Protein AF-A0A7J7G7R5-F1 (afdb_monomer_lite)

Organism: Camellia sinensis (NCBI:txid4442)

Structure (mmCIF, N/CA/C/O backbone):
data_AF-A0A7J7G7R5-F1
#
_entry.id   AF-A0A7J7G7R5-F1
#
loop_
_atom_site.group_PDB
_atom_site.id
_atom_site.type_symbol
_atom_site.label_atom_id
_atom_site.label_alt_id
_atom_site.label_comp_id
_atom_site.label_asym_id
_atom_site.label_entity_id
_atom_site.label_seq_id
_atom_site.pdbx_PDB_ins_code
_atom_site.Cartn_x
_atom_site.Cartn_y
_atom_site.Cartn_z
_atom_site.occupancy
_atom_site.B_iso_or_equiv
_atom_site.auth_seq_id
_atom_site.auth_comp_id
_atom_site.auth_asym_id
_atom_site.auth_atom_id
_atom_site.pdbx_PDB_model_num
ATOM 1 N N . MET A 1 1 ? 13.317 8.076 -13.447 1.00 48.44 1 MET A N 1
ATOM 2 C CA . MET A 1 1 ? 13.799 9.200 -12.596 1.00 48.44 1 MET A CA 1
ATOM 3 C C . MET A 1 1 ? 12.752 9.744 -11.620 1.00 48.44 1 MET A C 1
ATOM 5 O O . MET A 1 1 ? 13.151 10.207 -10.563 1.00 48.44 1 MET A O 1
ATOM 9 N N . GLN A 1 2 ? 11.445 9.703 -11.912 1.00 76.69 2 GLN A N 1
ATOM 10 C CA . GLN A 1 2 ? 10.438 10.311 -11.025 1.00 76.69 2 GLN A CA 1
ATOM 11 C C . GLN A 1 2 ? 10.187 9.527 -9.728 1.00 76.69 2 GLN A C 1
ATOM 13 O O . GLN A 1 2 ? 10.220 10.132 -8.668 1.00 76.69 2 GLN A O 1
ATOM 18 N N . VAL A 1 3 ? 10.031 8.197 -9.779 1.00 87.62 3 VAL A N 1
ATOM 19 C CA . VAL A 1 3 ? 9.765 7.398 -8.562 1.00 87.62 3 VAL A CA 1
ATOM 20 C C . VAL A 1 3 ? 10.887 7.508 -7.528 1.00 87.62 3 VAL A C 1
ATOM 22 O O . VAL A 1 3 ? 10.598 7.607 -6.344 1.00 87.62 3 VAL A O 1
ATOM 25 N N . LYS A 1 4 ? 12.157 7.577 -7.956 1.00 89.25 4 LYS A N 1
ATOM 26 C CA . LYS A 1 4 ? 13.287 7.811 -7.038 1.00 89.25 4 LYS A CA 1
ATOM 27 C C . LYS A 1 4 ? 13.131 9.132 -6.276 1.00 89.25 4 LYS A C 1
ATOM 29 O O . LYS A 1 4 ? 13.185 9.117 -5.056 1.00 89.25 4 LYS A O 1
ATOM 34 N N . ARG A 1 5 ? 12.812 10.225 -6.983 1.00 90.94 5 ARG A N 1
ATOM 35 C CA . ARG A 1 5 ? 12.534 11.532 -6.363 1.00 90.94 5 ARG A CA 1
ATOM 36 C C . ARG A 1 5 ? 11.336 11.486 -5.417 1.00 90.94 5 ARG A C 1
ATOM 38 O O . ARG A 1 5 ? 11.431 11.989 -4.312 1.00 90.94 5 ARG A O 1
ATOM 45 N N . MET A 1 6 ? 10.244 10.822 -5.808 1.00 92.31 6 MET A N 1
ATOM 46 C CA . MET A 1 6 ? 9.081 10.658 -4.925 1.00 92.31 6 MET A CA 1
ATOM 47 C C . MET A 1 6 ? 9.458 9.918 -3.636 1.00 92.31 6 MET A C 1
ATOM 49 O O . MET A 1 6 ? 9.127 10.379 -2.551 1.00 92.31 6 MET A O 1
ATOM 53 N N . ARG A 1 7 ? 10.218 8.819 -3.728 1.00 92.56 7 ARG A N 1
ATOM 54 C CA . ARG A 1 7 ? 10.714 8.095 -2.546 1.00 92.56 7 ARG A CA 1
ATOM 55 C C . ARG A 1 7 ? 11.628 8.956 -1.678 1.00 92.56 7 ARG A C 1
ATOM 57 O O . ARG A 1 7 ? 11.510 8.898 -0.463 1.00 92.56 7 ARG A O 1
ATOM 64 N N . GLU A 1 8 ? 12.519 9.735 -2.284 1.00 93.00 8 GLU A N 1
ATOM 65 C CA . GLU A 1 8 ? 13.423 10.647 -1.569 1.00 93.00 8 GLU A CA 1
ATOM 66 C C . GLU A 1 8 ? 12.660 11.772 -0.857 1.00 93.00 8 GLU A C 1
ATOM 68 O O . GLU A 1 8 ? 12.966 12.100 0.286 1.00 93.00 8 GLU A O 1
ATOM 73 N N . ASP A 1 9 ? 11.657 12.362 -1.507 1.00 92.62 9 ASP A N 1
ATOM 74 C CA . ASP A 1 9 ? 10.913 13.497 -0.963 1.00 92.62 9 ASP A CA 1
ATOM 75 C C . ASP A 1 9 ? 9.893 13.091 0.094 1.00 92.62 9 ASP A C 1
ATOM 77 O O . ASP A 1 9 ? 9.774 13.762 1.117 1.00 92.62 9 ASP A O 1
ATOM 81 N N . TYR A 1 10 ? 9.172 11.996 -0.132 1.00 93.62 10 TYR A N 1
ATOM 82 C CA . TYR A 1 10 ? 8.172 11.502 0.810 1.00 93.62 10 TYR A CA 1
ATOM 83 C C . TYR A 1 10 ? 8.770 10.601 1.886 1.00 93.62 10 TYR A C 1
ATOM 85 O O . TYR A 1 10 ? 8.193 10.498 2.959 1.00 93.62 10 TYR A O 1
ATOM 93 N N . GLY A 1 11 ? 9.953 10.023 1.664 1.00 92.31 11 GLY A N 1
ATOM 94 C CA . GLY A 1 11 ? 10.694 9.287 2.691 1.00 92.31 11 GLY A CA 1
ATOM 95 C C . GLY A 1 11 ? 11.190 10.163 3.847 1.00 92.31 11 GLY A C 1
ATOM 96 O O . GLY A 1 11 ? 11.566 9.633 4.882 1.00 92.31 11 GLY A O 1
ATOM 97 N N . LYS A 1 12 ? 11.159 11.497 3.703 1.00 92.69 12 LYS A N 1
ATOM 98 C CA . LYS A 1 12 ? 11.461 12.450 4.788 1.00 92.69 12 LYS A CA 1
ATOM 99 C C . LYS A 1 12 ? 10.373 12.493 5.865 1.00 92.69 12 LYS A C 1
ATOM 101 O O . LYS A 1 12 ? 10.660 12.934 6.971 1.00 92.69 12 LYS A O 1
ATOM 106 N N . LEU A 1 13 ? 9.146 12.078 5.526 1.00 92.25 13 LEU A N 1
ATOM 107 C CA . LEU A 1 13 ? 7.978 12.062 6.418 1.00 92.25 13 LEU A CA 1
ATOM 108 C C . LEU A 1 13 ? 7.741 13.391 7.160 1.00 92.25 13 LEU A C 1
ATOM 110 O O . LEU A 1 13 ? 7.380 13.421 8.331 1.00 92.25 13 LEU A O 1
ATOM 114 N N . ASP A 1 14 ? 7.929 14.507 6.455 1.00 91.94 14 ASP A N 1
ATOM 115 C CA . ASP A 1 14 ? 7.929 15.868 7.006 1.00 91.94 14 ASP A CA 1
ATOM 116 C C . ASP A 1 14 ? 6.679 16.687 6.629 1.00 91.94 14 ASP A C 1
ATOM 118 O O . ASP A 1 14 ? 6.699 17.917 6.686 1.00 91.94 14 ASP A O 1
ATOM 122 N N . LYS A 1 15 ? 5.596 16.022 6.201 1.00 90.88 15 LYS A N 1
ATOM 123 C CA . LYS A 1 15 ? 4.387 16.690 5.685 1.00 90.88 15 LYS A CA 1
ATOM 124 C C . LYS A 1 15 ? 3.427 17.121 6.788 1.00 90.88 15 LYS A C 1
ATOM 126 O O . LYS A 1 15 ? 3.106 18.301 6.893 1.00 90.88 15 LYS A O 1
ATOM 131 N N . VAL A 1 16 ? 2.959 16.172 7.593 1.00 90.12 16 VAL A N 1
ATOM 132 C CA . VAL A 1 16 ? 1.966 16.395 8.653 1.00 90.12 16 VAL A CA 1
ATOM 133 C C . VAL A 1 16 ? 2.234 15.415 9.787 1.00 90.12 16 VAL A C 1
ATOM 135 O O . VAL A 1 16 ? 2.670 14.308 9.497 1.00 90.12 16 VAL A O 1
ATOM 138 N N . GLU A 1 17 ? 1.951 15.809 11.034 1.00 87.56 17 GLU A N 1
ATOM 139 C CA . GLU A 1 17 ? 1.933 14.936 12.216 1.00 87.56 17 GLU A CA 1
ATOM 140 C C . GLU A 1 17 ? 0.498 14.600 12.630 1.00 87.56 17 GLU A C 1
ATOM 142 O O . GLU A 1 17 ? -0.293 15.511 12.859 1.00 87.56 17 GLU A O 1
ATOM 147 N N . MET A 1 18 ? 0.156 13.305 12.674 1.00 89.31 18 MET A N 1
ATOM 148 C CA . MET A 1 18 ? -1.164 12.811 13.091 1.00 89.31 18 MET A CA 1
ATOM 149 C C . MET A 1 18 ? -1.123 11.343 13.541 1.00 89.31 18 MET A C 1
ATOM 151 O O . MET A 1 18 ? -0.204 10.588 13.211 1.00 89.31 18 MET A O 1
ATOM 155 N N . SER A 1 19 ? -2.136 10.932 14.296 1.00 90.88 19 SER A N 1
ATOM 156 C CA . SER A 1 19 ? -2.396 9.542 14.666 1.00 90.88 19 SER A CA 1
ATOM 157 C C . SER A 1 19 ? -2.995 8.734 13.508 1.00 90.88 19 SER A C 1
ATOM 159 O O . SER A 1 19 ? -3.492 9.279 12.523 1.00 90.88 19 SER A O 1
ATOM 161 N N . ILE A 1 20 ? -2.986 7.403 13.650 1.00 92.56 20 ILE A N 1
ATOM 162 C CA . ILE A 1 20 ? -3.608 6.486 12.680 1.00 92.56 20 ILE A CA 1
ATOM 163 C C . ILE A 1 20 ? -5.093 6.811 12.509 1.00 92.56 20 ILE A C 1
ATOM 165 O O . ILE A 1 20 ? -5.593 6.862 11.392 1.00 92.56 20 ILE A O 1
ATOM 169 N N . TRP A 1 21 ? -5.790 7.065 13.617 1.00 94.38 21 TRP A N 1
ATOM 170 C CA . TRP A 1 21 ? -7.226 7.301 13.578 1.00 94.38 21 TRP A CA 1
ATOM 171 C C . TRP A 1 21 ? -7.583 8.664 12.972 1.00 94.38 21 TRP A C 1
ATOM 173 O O . TRP A 1 21 ? -8.512 8.748 12.176 1.00 94.38 21 TRP A O 1
ATOM 183 N N . GLU A 1 22 ? -6.810 9.714 13.269 1.00 92.56 22 GLU A N 1
ATOM 184 C CA . GLU A 1 22 ? -6.964 11.015 12.598 1.00 92.56 22 GLU A CA 1
ATOM 185 C C . GLU A 1 22 ? -6.721 10.899 11.085 1.00 92.56 22 GLU A C 1
ATOM 187 O O . GLU A 1 22 ? -7.403 11.549 10.299 1.00 92.56 22 GLU A O 1
ATOM 192 N N . CYS A 1 23 ? -5.793 10.033 10.663 1.00 92.94 23 CYS A N 1
ATOM 193 C CA . CYS A 1 23 ? -5.562 9.728 9.251 1.00 92.94 23 CYS A CA 1
ATOM 194 C C . CYS A 1 23 ? -6.778 9.038 8.608 1.00 92.94 23 CYS A C 1
ATOM 196 O O . CYS A 1 23 ? -7.204 9.435 7.523 1.00 92.94 23 CYS A O 1
ATOM 198 N N . CYS A 1 24 ? -7.390 8.065 9.296 1.00 92.81 24 CYS A N 1
ATOM 199 C CA . CYS A 1 24 ? -8.649 7.453 8.860 1.00 92.81 24 CYS A CA 1
ATOM 200 C C . CYS A 1 24 ? -9.758 8.505 8.686 1.00 92.81 24 CYS A C 1
ATOM 202 O O . CYS A 1 24 ? -10.465 8.497 7.682 1.00 92.81 24 CYS A O 1
ATOM 204 N N . GLU A 1 25 ? -9.897 9.424 9.647 1.00 91.75 25 GLU A N 1
ATOM 205 C CA . GLU A 1 25 ? -10.906 10.489 9.611 1.00 91.75 25 GLU A CA 1
ATOM 206 C C . GLU A 1 25 ? -10.632 11.513 8.495 1.00 91.75 25 GLU A C 1
ATOM 208 O O . GLU A 1 25 ? -11.578 11.975 7.857 1.00 91.75 25 GLU A O 1
ATOM 213 N N . LEU A 1 26 ? -9.362 11.819 8.205 1.00 90.12 26 LEU A N 1
ATOM 214 C CA . LEU A 1 26 ? -8.959 12.724 7.122 1.00 90.12 26 LEU A CA 1
ATOM 215 C C . LEU A 1 26 ? -9.346 12.194 5.735 1.00 90.12 26 LEU A C 1
ATOM 217 O O . LEU A 1 26 ? -9.661 12.971 4.836 1.00 90.12 26 LEU A O 1
ATOM 221 N N . LEU A 1 27 ? -9.323 10.874 5.546 1.00 86.81 27 LEU A N 1
ATOM 222 C CA . LEU A 1 27 ? -9.650 10.252 4.264 1.00 86.81 27 LEU A CA 1
ATOM 223 C C . LEU A 1 27 ? -11.153 10.202 3.963 1.00 86.81 27 LEU A C 1
ATOM 225 O O . LEU A 1 27 ? -11.528 9.802 2.865 1.00 86.81 27 LEU A O 1
ATOM 229 N N . ASN A 1 28 ? -12.018 10.663 4.871 1.00 83.06 28 ASN A N 1
ATOM 230 C CA . ASN A 1 28 ? -13.455 10.784 4.599 1.00 83.06 28 ASN A CA 1
ATOM 231 C C . ASN A 1 28 ? -13.777 11.670 3.389 1.00 83.06 28 ASN A C 1
ATOM 233 O O . ASN A 1 28 ? -14.775 11.432 2.712 1.00 83.06 28 ASN A O 1
ATOM 237 N N . ASP A 1 29 ? -12.924 12.656 3.109 1.00 73.44 29 ASP A N 1
ATOM 238 C CA . ASP A 1 29 ? -13.107 13.609 2.011 1.00 73.44 29 ASP A CA 1
ATOM 239 C C . ASP A 1 29 ? -12.425 13.161 0.702 1.00 73.44 29 ASP A C 1
ATOM 241 O O . ASP A 1 29 ? -12.381 13.914 -0.275 1.00 73.44 29 ASP A O 1
ATOM 245 N N . VAL A 1 30 ? -11.865 11.947 0.669 1.00 74.44 30 VAL A N 1
ATOM 246 C CA . VAL A 1 30 ? -11.134 11.399 -0.477 1.00 74.44 30 VAL A CA 1
ATOM 247 C C . VAL A 1 30 ? -11.971 10.325 -1.170 1.00 74.44 30 VAL A C 1
ATOM 249 O O . VAL A 1 30 ? -12.396 9.358 -0.545 1.00 74.44 30 VAL A O 1
ATOM 252 N N . VAL A 1 31 ? -12.164 10.487 -2.482 1.00 72.00 31 VAL A N 1
ATOM 253 C CA . VAL A 1 31 ? -12.785 9.493 -3.372 1.00 72.00 31 VAL A CA 1
ATOM 254 C C . VAL A 1 31 ? -11.699 8.895 -4.264 1.00 72.00 31 VAL A C 1
ATOM 256 O O . VAL A 1 31 ? -10.926 9.641 -4.867 1.00 72.00 31 VAL A O 1
ATOM 259 N N . ASP A 1 32 ? -11.620 7.568 -4.344 1.00 73.38 32 ASP A N 1
ATOM 260 C CA . ASP A 1 32 ? -10.683 6.856 -5.219 1.00 73.38 32 ASP A CA 1
ATOM 261 C C . ASP A 1 32 ? -11.290 6.677 -6.620 1.00 73.38 32 ASP A C 1
ATOM 263 O O . ASP A 1 32 ? -12.190 5.867 -6.817 1.00 73.38 32 ASP A O 1
ATOM 267 N N . ASP A 1 33 ? -10.784 7.418 -7.611 1.00 72.75 33 ASP A N 1
ATOM 268 C CA . ASP A 1 33 ? -11.314 7.371 -8.986 1.00 72.75 33 ASP A CA 1
ATOM 269 C C . ASP A 1 33 ? -10.877 6.106 -9.754 1.00 72.75 33 ASP A C 1
ATOM 271 O O . ASP A 1 33 ? -11.332 5.864 -10.877 1.00 72.75 33 ASP A O 1
ATOM 275 N N . SER A 1 34 ? -9.945 5.325 -9.201 1.00 68.50 34 SER A N 1
ATOM 276 C CA . SER A 1 34 ? -9.453 4.092 -9.821 1.00 68.50 34 SER A CA 1
ATOM 277 C C . SER A 1 34 ? -10.284 2.867 -9.459 1.00 68.50 34 SER A C 1
ATOM 279 O O . SER A 1 34 ? -10.255 1.881 -10.197 1.00 68.50 34 SER A O 1
ATOM 281 N N . ASP A 1 35 ? -11.039 2.943 -8.364 1.00 71.69 35 ASP A N 1
ATOM 282 C CA . ASP A 1 35 ? -11.846 1.850 -7.851 1.00 71.69 35 ASP A CA 1
ATOM 283 C C . ASP A 1 35 ? -13.269 1.903 -8.437 1.00 71.69 35 ASP A C 1
ATOM 285 O O . ASP A 1 35 ? -14.059 2.785 -8.094 1.00 71.69 35 ASP A O 1
ATOM 289 N N . PRO A 1 36 ? -13.646 0.975 -9.336 1.00 67.94 36 PRO A N 1
ATOM 290 C CA . PRO A 1 36 ? -14.982 0.973 -9.924 1.00 67.94 36 PRO A CA 1
ATOM 291 C C . PRO A 1 36 ? -16.078 0.576 -8.923 1.00 67.94 36 PRO A C 1
ATOM 293 O O . PRO A 1 36 ? -17.256 0.772 -9.231 1.00 67.94 36 PRO A O 1
ATOM 296 N N . ASP A 1 37 ? -15.704 0.028 -7.761 1.00 70.25 37 ASP A N 1
ATOM 297 C CA . ASP A 1 37 ? -16.616 -0.564 -6.782 1.00 70.25 37 ASP A CA 1
ATOM 298 C C . ASP A 1 37 ? -16.815 0.311 -5.529 1.00 70.25 37 ASP A C 1
ATOM 300 O O . ASP A 1 37 ? -17.666 -0.012 -4.694 1.00 70.25 37 ASP A O 1
ATOM 304 N N . LEU A 1 38 ? -16.066 1.413 -5.384 1.00 64.25 38 LEU A N 1
ATOM 305 C CA . LEU A 1 38 ? -16.115 2.284 -4.207 1.00 64.25 38 LEU A CA 1
ATOM 306 C C . LEU A 1 38 ? -16.848 3.604 -4.499 1.00 64.25 38 LEU A C 1
ATOM 308 O O . LEU A 1 38 ? -16.314 4.501 -5.143 1.00 64.25 38 LEU A O 1
ATOM 312 N N . ASP A 1 39 ? -18.066 3.734 -3.964 1.00 68.31 39 ASP A N 1
ATOM 313 C CA . ASP A 1 39 ? -18.846 4.986 -3.972 1.00 68.31 39 ASP A CA 1
ATOM 314 C C . ASP A 1 39 ? -18.930 5.635 -2.558 1.00 68.31 39 ASP A C 1
ATOM 316 O O . ASP A 1 39 ? -19.533 6.697 -2.393 1.00 68.31 39 ASP A O 1
ATOM 320 N N . GLU A 1 40 ? -18.365 4.995 -1.523 1.00 73.19 40 GLU A N 1
ATOM 321 C CA . GLU A 1 40 ? -18.461 5.391 -0.103 1.00 73.19 40 GLU A CA 1
ATOM 322 C C . GLU A 1 40 ? -17.173 6.079 0.404 1.00 73.19 40 GLU A C 1
ATOM 324 O O . GLU A 1 40 ? -16.117 5.932 -0.216 1.00 73.19 40 GLU A O 1
ATOM 329 N N . PRO A 1 41 ? -17.215 6.807 1.543 1.00 81.62 41 PRO A N 1
ATOM 330 C CA . PRO A 1 41 ? -16.019 7.396 2.146 1.00 81.62 41 PRO A CA 1
ATOM 331 C C . PRO A 1 41 ? -14.943 6.347 2.428 1.00 81.62 41 PRO A C 1
ATOM 333 O O . PRO A 1 41 ? -15.242 5.249 2.900 1.00 81.62 41 PRO A O 1
ATOM 336 N N . GLN A 1 42 ? -13.677 6.709 2.227 1.00 87.00 42 GLN A N 1
ATOM 337 C CA . GLN A 1 42 ? -12.554 5.782 2.360 1.00 87.00 42 GLN A CA 1
ATOM 338 C C . GLN A 1 42 ? -12.491 5.097 3.741 1.00 87.00 42 GLN A C 1
ATOM 340 O O . GLN A 1 42 ? -12.100 3.936 3.808 1.00 87.00 42 GLN A O 1
ATOM 345 N N . ILE A 1 43 ? -12.917 5.745 4.838 1.00 90.12 43 ILE A N 1
ATOM 346 C CA . ILE A 1 43 ? -12.931 5.108 6.170 1.00 90.12 43 ILE A CA 1
ATOM 347 C C . ILE A 1 43 ? -13.840 3.874 6.235 1.00 90.12 43 ILE A C 1
ATOM 349 O O . ILE A 1 43 ? -13.524 2.919 6.944 1.00 90.12 43 ILE A O 1
ATOM 353 N N . GLU A 1 44 ? -14.956 3.876 5.498 1.00 91.06 44 GLU A N 1
ATOM 354 C CA . GLU A 1 44 ? -15.879 2.742 5.463 1.00 91.06 44 GLU A CA 1
ATOM 355 C C . GLU A 1 44 ? -15.190 1.547 4.814 1.00 91.06 44 GLU A C 1
ATOM 357 O O . GLU A 1 44 ? -15.253 0.453 5.361 1.00 91.06 44 GLU A O 1
ATOM 362 N N . HIS A 1 45 ? -14.444 1.759 3.724 1.00 92.56 45 HIS A N 1
ATOM 363 C CA . HIS A 1 45 ? -13.639 0.709 3.090 1.00 92.56 45 HIS A CA 1
ATOM 364 C C . HIS A 1 45 ? -12.604 0.106 4.050 1.00 92.56 45 HIS A C 1
ATOM 366 O O . HIS A 1 45 ? -12.503 -1.117 4.181 1.00 92.56 45 HIS A O 1
ATOM 372 N N . LEU A 1 46 ? -11.878 0.958 4.783 1.00 95.12 46 LEU A N 1
ATOM 373 C CA . LEU A 1 46 ? -10.889 0.512 5.772 1.00 95.12 46 LEU A CA 1
ATOM 374 C C . LEU A 1 46 ? -11.537 -0.366 6.853 1.00 95.12 46 LEU A C 1
ATOM 376 O O . LEU A 1 46 ? -11.030 -1.441 7.180 1.00 95.12 46 LEU A O 1
ATOM 380 N N . LEU A 1 47 ? -12.676 0.076 7.395 1.00 96.44 47 LEU A N 1
ATOM 381 C CA . LEU A 1 47 ? -13.394 -0.640 8.449 1.00 96.44 47 LEU A CA 1
ATOM 382 C C . LEU A 1 47 ? -14.096 -1.899 7.938 1.00 96.44 47 LEU A C 1
ATOM 384 O O . LEU A 1 47 ? -14.109 -2.900 8.648 1.00 96.44 47 LEU A O 1
ATOM 388 N N . GLN A 1 48 ? -14.649 -1.887 6.725 1.00 95.69 48 GLN A N 1
ATOM 389 C CA . GLN A 1 48 ? -15.248 -3.064 6.091 1.00 95.69 48 GLN A CA 1
ATOM 390 C C . GLN A 1 48 ? -14.203 -4.156 5.883 1.00 95.69 48 GLN A C 1
ATOM 392 O O . GLN A 1 48 ? -14.433 -5.305 6.268 1.00 95.69 48 GLN A O 1
ATOM 397 N N . THR A 1 49 ? -13.029 -3.780 5.372 1.00 97.25 49 THR A N 1
ATOM 398 C CA . THR A 1 49 ? -11.899 -4.695 5.203 1.00 97.25 49 THR A CA 1
ATOM 399 C C . THR A 1 49 ? -11.468 -5.263 6.552 1.00 97.25 49 THR A C 1
ATOM 401 O O . THR A 1 49 ? -11.405 -6.482 6.724 1.00 97.25 49 THR A O 1
ATOM 404 N N . ALA A 1 50 ? -11.233 -4.398 7.540 1.00 98.06 50 ALA A N 1
ATOM 405 C CA . ALA A 1 50 ? -10.766 -4.806 8.858 1.00 98.06 50 ALA A CA 1
ATOM 406 C C . ALA A 1 50 ? -11.781 -5.685 9.618 1.00 98.06 50 ALA A C 1
ATOM 408 O O . ALA A 1 50 ? -11.401 -6.726 10.159 1.00 98.06 50 ALA A O 1
ATOM 409 N N . GLU A 1 51 ? -13.073 -5.335 9.617 1.00 98.12 51 GLU A N 1
ATOM 410 C CA . GLU A 1 51 ? -14.117 -6.110 10.301 1.00 98.12 51 GLU A CA 1
ATOM 411 C C . GLU A 1 51 ? -14.399 -7.447 9.605 1.00 98.12 51 GLU A C 1
ATOM 413 O O . GLU A 1 51 ? -14.670 -8.444 10.280 1.00 98.12 51 GLU A O 1
ATOM 418 N N . ALA A 1 52 ? -14.314 -7.504 8.273 1.00 97.81 52 ALA A N 1
ATOM 419 C CA . ALA A 1 52 ? -14.470 -8.756 7.541 1.00 97.81 52 ALA A CA 1
ATOM 420 C C . ALA A 1 52 ? -13.321 -9.729 7.843 1.00 97.81 52 ALA A C 1
ATOM 422 O O . ALA A 1 52 ? -13.576 -10.904 8.108 1.00 97.81 52 ALA A O 1
ATOM 423 N N . ILE A 1 53 ? -12.078 -9.234 7.901 1.00 98.38 53 ILE A N 1
ATOM 424 C CA . ILE A 1 53 ? -10.931 -10.027 8.364 1.00 98.38 53 ILE A CA 1
ATOM 425 C C . ILE A 1 53 ? -11.166 -10.475 9.810 1.00 98.38 53 ILE A C 1
ATOM 427 O O . ILE A 1 53 ? -11.052 -11.662 10.102 1.00 98.38 53 ILE A O 1
ATOM 431 N N . ARG A 1 54 ? -11.541 -9.553 10.704 1.00 98.19 54 ARG A N 1
ATOM 432 C CA . ARG A 1 54 ? -11.749 -9.829 12.134 1.00 98.19 54 ARG A CA 1
ATOM 433 C C . ARG A 1 54 ? -12.782 -10.909 12.407 1.00 98.19 54 ARG A C 1
ATOM 435 O O . ARG A 1 54 ? -12.669 -11.648 13.382 1.00 98.19 54 ARG A O 1
ATOM 442 N N . LYS A 1 55 ? -13.799 -11.002 11.556 1.00 97.56 55 LYS A N 1
ATOM 443 C CA . LYS A 1 55 ? -14.821 -12.041 11.640 1.00 97.56 55 LYS A CA 1
ATOM 444 C C . LYS A 1 55 ? -14.263 -13.435 11.334 1.00 97.56 55 LYS A C 1
ATOM 446 O O . LYS A 1 55 ? -14.642 -14.386 12.015 1.00 97.56 55 LYS A O 1
ATOM 451 N N . ASP A 1 56 ? -13.404 -13.550 10.326 1.00 98.00 56 ASP A N 1
ATOM 452 C CA . ASP A 1 56 ? -12.914 -14.839 9.826 1.00 98.00 56 ASP A CA 1
ATOM 453 C C . ASP A 1 56 ? -11.588 -15.273 10.480 1.00 98.00 56 ASP A C 1
ATOM 455 O O . ASP A 1 56 ? -11.311 -16.469 10.572 1.00 98.00 56 ASP A O 1
ATOM 459 N N . TYR A 1 57 ? -10.793 -14.317 10.969 1.00 97.56 57 TYR A N 1
ATOM 460 C CA . TYR A 1 57 ? -9.478 -14.518 11.585 1.00 97.56 57 TYR A CA 1
ATOM 461 C C . TYR A 1 57 ? -9.384 -13.875 12.981 1.00 97.56 57 TYR A C 1
ATOM 463 O O . TYR A 1 57 ? -8.480 -13.085 13.220 1.00 97.56 57 TYR A O 1
ATOM 471 N N . PRO A 1 58 ? -10.271 -14.205 13.936 1.00 97.44 58 PRO A N 1
ATOM 472 C CA . PRO A 1 58 ? -10.434 -13.454 15.189 1.00 97.44 58 PRO A CA 1
ATOM 473 C C . PRO A 1 58 ? -9.175 -13.340 16.066 1.00 97.44 58 PRO A C 1
ATOM 475 O O . PRO A 1 58 ? -9.086 -12.410 16.871 1.00 97.44 58 PRO A O 1
ATOM 478 N N . ASP A 1 59 ? -8.217 -14.256 15.908 1.00 97.19 59 ASP A N 1
ATOM 479 C CA . ASP A 1 59 ? -6.971 -14.307 16.678 1.00 97.19 59 ASP A CA 1
ATOM 480 C C . ASP A 1 59 ? -5.792 -13.578 15.993 1.00 97.19 59 ASP A C 1
ATOM 482 O O . ASP A 1 59 ? -4.723 -13.455 16.586 1.00 97.19 59 ASP A O 1
ATOM 486 N N . GLU A 1 60 ? -5.973 -13.054 14.773 1.00 97.44 60 GLU A N 1
ATOM 487 C CA . GLU 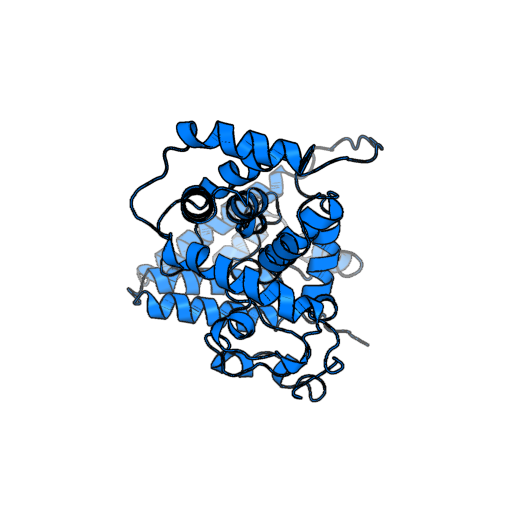A 1 60 ? -4.925 -12.393 13.977 1.00 97.44 60 GLU A CA 1
ATOM 488 C C . GLU A 1 60 ? -5.047 -10.862 14.049 1.00 97.44 60 GLU A C 1
ATOM 490 O O . GLU A 1 60 ? -5.284 -10.169 13.055 1.00 97.44 60 GLU A O 1
ATOM 495 N N . ASP A 1 61 ? -4.880 -10.303 15.249 1.00 96.94 61 ASP A N 1
ATOM 496 C CA . ASP A 1 61 ? -5.106 -8.875 15.506 1.00 96.94 61 ASP A CA 1
ATOM 497 C C . ASP A 1 61 ? -4.249 -7.929 14.638 1.00 96.94 61 ASP A C 1
ATOM 499 O O . ASP A 1 61 ? -4.728 -6.883 14.187 1.00 96.94 61 ASP A O 1
ATOM 503 N N . TRP A 1 62 ? -3.017 -8.326 14.315 1.00 97.25 62 TRP A N 1
ATOM 504 C CA . TRP A 1 62 ? -2.145 -7.620 13.375 1.00 97.25 62 TRP A CA 1
ATOM 505 C C . TRP A 1 62 ? -2.747 -7.526 11.965 1.00 97.25 62 TRP A C 1
ATOM 507 O O . TRP A 1 62 ? -2.534 -6.526 11.275 1.00 97.25 62 TRP A O 1
ATOM 517 N N . LEU A 1 63 ? -3.511 -8.532 11.527 1.00 98.19 63 LEU A N 1
ATOM 518 C CA . LEU A 1 63 ? -4.135 -8.562 10.205 1.00 98.19 63 LEU A CA 1
ATOM 519 C C . LEU A 1 63 ? -5.374 -7.663 10.172 1.00 98.19 63 LEU A C 1
ATOM 521 O O . LEU A 1 63 ? -5.612 -6.998 9.166 1.00 98.19 63 LEU A O 1
ATOM 525 N N . HIS A 1 64 ? -6.108 -7.554 11.285 1.00 98.31 64 HIS A N 1
ATOM 526 C CA . HIS A 1 64 ? -7.213 -6.593 11.410 1.00 98.31 64 HIS A CA 1
ATOM 527 C C . HIS A 1 64 ? -6.687 -5.168 11.272 1.00 98.31 64 HIS A C 1
ATOM 529 O O . HIS A 1 64 ? -7.230 -4.361 10.520 1.00 98.31 64 HIS A O 1
ATOM 535 N N . LEU A 1 65 ? -5.588 -4.871 11.973 1.00 97.69 65 LEU A N 1
ATOM 536 C CA . LEU A 1 65 ? -4.958 -3.563 11.887 1.00 97.69 65 LEU A CA 1
ATOM 537 C C . LEU A 1 65 ? -4.376 -3.303 10.498 1.00 97.69 65 LEU A C 1
ATOM 539 O O . LEU A 1 65 ? -4.498 -2.193 9.994 1.00 97.69 65 LEU A O 1
ATOM 543 N N . THR A 1 66 ? -3.805 -4.322 9.853 1.00 98.25 66 THR A N 1
ATOM 544 C CA . THR A 1 66 ? -3.363 -4.231 8.453 1.00 98.25 66 THR A CA 1
ATOM 545 C C . THR A 1 66 ? -4.534 -3.857 7.536 1.00 98.25 66 THR A C 1
ATOM 547 O O . THR A 1 66 ? -4.394 -2.949 6.722 1.00 98.25 66 THR A O 1
ATOM 550 N N . GLY A 1 67 ? -5.708 -4.469 7.737 1.00 98.06 67 GLY A N 1
ATOM 551 C CA . GLY A 1 67 ? -6.977 -4.081 7.107 1.00 98.06 67 GLY A CA 1
ATOM 552 C C . GLY A 1 67 ? -7.333 -2.615 7.306 1.00 98.06 67 GLY A C 1
ATOM 553 O O . GLY A 1 67 ? -7.658 -1.934 6.342 1.00 98.06 67 GLY A O 1
ATOM 554 N N . LEU A 1 68 ? -7.197 -2.099 8.525 1.00 97.56 68 LEU A N 1
ATOM 555 C CA . LEU A 1 68 ? -7.507 -0.700 8.808 1.00 97.56 68 LEU A CA 1
ATOM 556 C C . LEU A 1 68 ? -6.536 0.273 8.123 1.00 97.56 68 LEU A C 1
ATOM 558 O O . LEU A 1 68 ? -6.944 1.369 7.757 1.00 97.56 68 LEU A O 1
ATOM 562 N N . ILE A 1 69 ? -5.254 -0.086 7.986 1.00 96.75 69 ILE A N 1
ATOM 563 C CA . ILE A 1 69 ? -4.216 0.884 7.602 1.00 96.75 69 ILE A CA 1
ATOM 564 C C . ILE A 1 69 ? -3.720 0.786 6.157 1.00 96.75 69 ILE A C 1
ATOM 566 O O . ILE A 1 69 ? -3.004 1.691 5.729 1.00 96.75 69 ILE A O 1
ATOM 570 N N . HIS A 1 70 ? -4.044 -0.286 5.423 1.00 97.56 70 HIS A N 1
ATOM 571 C CA . HIS A 1 70 ? -3.457 -0.574 4.102 1.00 97.56 70 HIS A CA 1
ATOM 572 C C . HIS A 1 70 ? -3.527 0.615 3.132 1.00 97.56 70 HIS A C 1
ATOM 574 O O . HIS A 1 70 ? -2.538 0.952 2.482 1.00 97.56 70 HIS A O 1
ATOM 580 N N . ASP A 1 71 ? -4.667 1.300 3.133 1.00 96.69 71 ASP A N 1
ATOM 581 C CA . ASP A 1 71 ? -5.004 2.364 2.195 1.00 96.69 71 ASP A CA 1
ATOM 582 C C . ASP A 1 71 ? -4.708 3.775 2.727 1.00 96.69 71 ASP A C 1
ATOM 584 O O . ASP A 1 71 ? -4.925 4.773 2.036 1.00 96.69 71 ASP A O 1
ATOM 588 N N . LEU A 1 72 ? -4.162 3.902 3.944 1.00 96.00 72 LEU A N 1
ATOM 589 C CA . LEU A 1 72 ? -3.883 5.214 4.540 1.00 96.00 72 LEU A CA 1
ATOM 590 C C . LEU A 1 72 ? -2.853 6.025 3.750 1.00 96.00 72 LEU A C 1
ATOM 592 O O . LEU A 1 72 ? -2.796 7.248 3.866 1.00 96.00 72 LEU A O 1
ATOM 596 N N . GLY A 1 73 ? -2.081 5.382 2.872 1.00 96.00 73 GLY A N 1
ATOM 597 C CA . GLY A 1 73 ? -1.193 6.086 1.956 1.00 96.00 73 GLY A CA 1
ATOM 598 C C . GLY A 1 73 ? -1.917 6.992 0.948 1.00 96.00 73 GLY A C 1
ATOM 599 O O . GLY A 1 73 ? -1.279 7.856 0.342 1.00 96.00 73 GLY A O 1
ATOM 600 N N . LYS A 1 74 ? -3.243 6.861 0.801 1.00 95.69 74 LYS A N 1
ATOM 601 C CA . LYS A 1 74 ? -4.078 7.742 -0.028 1.00 95.69 74 LYS A CA 1
ATOM 602 C C . LYS A 1 74 ? -4.105 9.192 0.458 1.00 95.69 74 LYS A C 1
ATOM 604 O O . LYS A 1 74 ? -4.478 10.074 -0.314 1.00 95.69 74 LYS A O 1
ATOM 609 N N . VAL A 1 75 ? -3.599 9.485 1.665 1.00 94.12 75 VAL A N 1
ATOM 610 C CA . VAL A 1 75 ? -3.456 10.871 2.152 1.00 94.12 75 VAL A CA 1
ATOM 611 C C . VAL A 1 75 ? -2.619 11.745 1.232 1.00 94.12 75 VAL A C 1
ATOM 613 O O . VAL A 1 75 ? -2.780 12.957 1.259 1.00 94.12 75 VAL A O 1
ATOM 616 N N . LEU A 1 76 ? -1.784 11.161 0.368 1.00 94.31 76 LEU A N 1
ATOM 617 C CA . LEU A 1 76 ? -1.056 11.874 -0.682 1.00 94.31 76 LEU A CA 1
ATOM 618 C C . LEU A 1 76 ? -1.955 12.714 -1.613 1.00 94.31 76 LEU A C 1
ATOM 620 O O . LEU A 1 76 ? -1.467 13.668 -2.220 1.00 94.31 76 LEU A O 1
ATOM 624 N N . LEU A 1 77 ? -3.249 12.388 -1.719 1.00 92.56 77 LEU A N 1
ATOM 625 C CA . LEU A 1 77 ? -4.252 13.174 -2.451 1.00 92.56 77 LEU A CA 1
ATOM 626 C C . LEU A 1 77 ? -4.637 14.466 -1.730 1.00 92.56 77 LEU A C 1
ATOM 628 O O . LEU A 1 77 ? -5.073 15.432 -2.357 1.00 92.56 77 LEU A O 1
ATOM 632 N N . HIS A 1 78 ? -4.466 14.506 -0.412 1.00 91.44 78 HIS A N 1
ATOM 633 C CA . HIS A 1 78 ? -4.812 15.661 0.391 1.00 91.44 78 HIS A CA 1
ATOM 634 C C . HIS A 1 78 ? -3.775 16.788 0.193 1.00 91.44 78 HIS A C 1
ATOM 636 O O . HIS A 1 78 ? -2.566 16.525 0.192 1.00 91.44 78 HIS A O 1
ATOM 642 N N . PRO A 1 79 ? -4.194 18.066 0.074 1.00 90.94 79 PRO A N 1
ATOM 643 C CA . PRO A 1 79 ? -3.281 19.192 -0.151 1.00 90.94 79 PRO A CA 1
ATOM 644 C C . PRO A 1 79 ? -2.142 19.300 0.870 1.00 90.94 79 PRO A C 1
ATOM 646 O O . PRO A 1 79 ? -1.012 19.606 0.494 1.00 90.94 79 PRO A O 1
ATOM 649 N N . SER A 1 80 ? -2.400 18.984 2.145 1.00 90.44 80 SER A N 1
ATOM 650 C CA . SER A 1 80 ? -1.368 19.004 3.198 1.00 90.44 80 SER A CA 1
ATOM 651 C C . SER A 1 80 ? -0.248 17.979 2.988 1.00 90.44 80 SER A C 1
ATOM 653 O O . SER A 1 80 ? 0.841 18.147 3.526 1.00 90.44 80 SER A O 1
ATOM 655 N N . PHE A 1 81 ? -0.488 16.940 2.186 1.00 91.62 81 PHE A N 1
ATOM 656 C CA . PHE A 1 81 ? 0.509 15.940 1.801 1.00 91.62 81 PHE A CA 1
ATOM 657 C C . PHE A 1 81 ? 1.022 16.149 0.373 1.00 91.62 81 PHE A C 1
ATOM 659 O O . PHE A 1 81 ? 1.748 15.310 -0.139 1.00 91.62 81 PHE A O 1
ATOM 666 N N . GLY A 1 82 ? 0.689 17.269 -0.271 1.00 91.00 82 GLY A N 1
ATOM 667 C CA . GLY A 1 82 ? 1.172 17.624 -1.604 1.00 91.00 82 GLY A CA 1
ATOM 668 C C . GLY A 1 82 ? 0.107 17.600 -2.696 1.00 91.00 82 GLY A C 1
ATOM 669 O O . GLY A 1 82 ? 0.390 18.091 -3.787 1.00 91.00 82 GLY A O 1
ATOM 670 N N . GLY A 1 83 ? -1.100 17.088 -2.421 1.00 92.06 83 GLY A N 1
ATOM 671 C CA . GLY A 1 83 ? -2.206 17.102 -3.383 1.00 92.06 83 GLY A CA 1
ATOM 672 C C . GLY A 1 83 ? -1.841 16.418 -4.698 1.00 92.06 83 GLY A C 1
ATOM 673 O O . GLY A 1 83 ? -2.052 16.980 -5.777 1.00 92.06 83 GLY A O 1
ATOM 674 N N . LEU A 1 84 ? -1.196 15.253 -4.607 1.00 93.50 84 LEU A N 1
ATOM 675 C CA . LEU A 1 84 ? -0.742 14.524 -5.780 1.00 93.50 84 LEU A CA 1
ATOM 676 C C . LEU A 1 84 ? -1.933 14.142 -6.659 1.00 93.50 84 LEU A C 1
ATOM 678 O O . LEU A 1 84 ? -3.025 13.880 -6.158 1.00 93.50 84 LEU A O 1
ATOM 682 N N . PRO A 1 85 ? -1.743 14.072 -7.984 1.00 90.75 85 PRO A N 1
ATOM 683 C CA . PRO A 1 85 ? -2.794 13.563 -8.839 1.00 90.75 85 PRO A CA 1
ATOM 684 C C . PRO A 1 85 ? -3.059 12.089 -8.506 1.00 90.75 85 PRO A C 1
ATOM 686 O O . PRO A 1 85 ? -2.115 11.331 -8.286 1.00 90.75 85 PRO A O 1
ATOM 689 N N . GLN A 1 86 ? -4.328 11.680 -8.557 1.00 89.00 86 GLN A N 1
ATOM 690 C CA . GLN A 1 86 ? -4.812 10.305 -8.353 1.00 89.00 86 GLN A CA 1
ATOM 691 C C . GLN A 1 86 ? -3.893 9.242 -8.986 1.00 89.00 86 GLN A C 1
ATOM 693 O O . GLN A 1 86 ? -3.506 8.280 -8.333 1.00 89.00 86 GLN A O 1
ATOM 698 N N . TRP A 1 87 ? -3.407 9.455 -10.213 1.00 86.19 87 TRP A N 1
ATOM 699 C CA . TRP A 1 87 ? -2.529 8.491 -10.885 1.00 86.19 87 TRP A CA 1
ATOM 700 C C . TRP A 1 87 ? -1.162 8.230 -10.231 1.00 86.19 87 TRP A C 1
ATOM 702 O O . TRP A 1 87 ? -0.493 7.236 -10.529 1.00 86.19 87 TRP A O 1
ATOM 712 N N . ALA A 1 88 ? -0.703 9.146 -9.387 1.00 90.44 88 ALA A N 1
ATOM 713 C CA . ALA A 1 88 ? 0.528 9.023 -8.619 1.00 90.44 88 ALA A CA 1
ATOM 714 C C . ALA A 1 88 ? 0.274 8.476 -7.203 1.00 90.44 88 ALA A C 1
ATOM 716 O O . ALA A 1 88 ? 1.209 8.432 -6.406 1.00 90.44 88 ALA A O 1
ATOM 717 N N . VAL A 1 89 ? -0.967 8.098 -6.884 1.00 93.56 89 VAL A N 1
ATOM 718 C CA . VAL A 1 89 ? -1.369 7.628 -5.555 1.00 93.56 89 VAL A CA 1
ATOM 719 C C . VAL A 1 89 ? -2.098 6.290 -5.633 1.00 93.56 89 VAL A C 1
ATOM 721 O O . VAL A 1 89 ? -1.656 5.351 -4.982 1.00 93.56 89 VAL A O 1
ATOM 724 N N . VAL A 1 90 ? -3.161 6.181 -6.427 1.00 92.06 90 VAL A N 1
ATOM 725 C CA . VAL A 1 90 ? -4.070 5.021 -6.456 1.00 92.06 90 VAL A CA 1
ATOM 726 C C . VAL A 1 90 ? -3.861 4.124 -7.682 1.00 92.06 90 VAL A C 1
ATOM 728 O O . VAL A 1 90 ? -3.166 4.499 -8.636 1.00 92.06 90 VAL A O 1
ATOM 731 N N . GLY A 1 91 ? -4.505 2.957 -7.662 1.00 90.12 91 GLY A N 1
ATOM 732 C CA . GLY A 1 91 ? -4.529 1.975 -8.745 1.00 90.12 91 GLY A CA 1
ATOM 733 C C . GLY A 1 91 ? -3.395 0.949 -8.712 1.00 90.12 91 GLY A C 1
ATOM 734 O O . GLY A 1 91 ? -2.419 1.086 -7.970 1.00 90.12 91 GLY A O 1
ATOM 735 N N . ASP A 1 92 ? -3.532 -0.067 -9.568 1.00 94.00 92 ASP A N 1
ATOM 736 C CA . ASP A 1 92 ? -2.609 -1.198 -9.658 1.00 94.00 92 ASP A CA 1
ATOM 737 C C . ASP A 1 92 ? -1.144 -0.763 -9.828 1.00 94.00 92 ASP A C 1
ATOM 739 O O . ASP A 1 92 ? -0.786 0.104 -10.638 1.00 94.00 92 ASP A O 1
ATOM 743 N N . THR A 1 93 ? -0.261 -1.425 -9.086 1.00 97.00 93 THR A N 1
ATOM 744 C CA . THR A 1 93 ? 1.178 -1.190 -9.129 1.00 97.00 93 THR A CA 1
ATOM 745 C C . THR A 1 93 ? 1.896 -2.204 -10.014 1.00 97.00 93 THR A C 1
ATOM 747 O O . THR A 1 93 ? 1.427 -3.313 -10.276 1.00 97.00 93 THR A O 1
ATOM 750 N N . PHE A 1 94 ? 3.063 -1.806 -10.520 1.00 97.00 94 PHE A N 1
ATOM 751 C CA . PHE A 1 94 ? 3.879 -2.637 -11.403 1.00 97.00 94 PHE A CA 1
ATOM 752 C C . PHE A 1 94 ? 5.379 -2.331 -11.251 1.00 97.00 94 PHE A C 1
ATOM 754 O O . PHE A 1 94 ? 5.744 -1.210 -10.872 1.00 97.00 94 PHE A O 1
ATOM 761 N N . PRO A 1 95 ? 6.276 -3.287 -11.560 1.00 97.00 95 PRO A N 1
ATOM 762 C CA . PRO A 1 95 ? 7.715 -3.064 -11.559 1.00 97.00 95 PRO A CA 1
ATOM 763 C C . PRO A 1 95 ? 8.144 -2.086 -12.649 1.00 97.00 95 PRO A C 1
ATOM 765 O O . PRO A 1 95 ? 7.675 -2.128 -13.783 1.00 97.00 95 PRO A O 1
ATOM 768 N N . LEU A 1 96 ? 9.085 -1.217 -12.305 1.00 95.62 96 LEU A N 1
ATOM 769 C CA . LEU A 1 96 ? 9.782 -0.330 -13.228 1.00 95.62 96 LEU A CA 1
ATOM 770 C C . LEU A 1 96 ? 11.160 -0.895 -13.546 1.00 95.62 96 LEU A C 1
ATOM 772 O O . LEU A 1 96 ? 11.743 -1.587 -12.723 1.00 95.62 96 LEU A O 1
ATOM 776 N N . GLY A 1 97 ? 11.739 -0.544 -14.692 1.00 95.50 97 GLY A N 1
ATOM 777 C CA . GLY A 1 97 ? 13.104 -0.959 -15.039 1.00 95.50 97 GLY A CA 1
ATOM 778 C C . GLY A 1 97 ? 13.238 -2.400 -15.542 1.00 95.50 97 GLY A C 1
ATOM 779 O O . GLY A 1 97 ? 14.363 -2.849 -15.746 1.00 95.50 97 GLY A O 1
ATOM 780 N N . CYS A 1 98 ? 12.125 -3.096 -15.775 1.00 96.94 98 CYS A N 1
ATOM 781 C CA . CYS A 1 98 ? 12.021 -4.345 -16.533 1.00 96.94 98 CYS A CA 1
ATOM 782 C C . CYS A 1 98 ? 10.761 -4.321 -17.413 1.00 96.94 98 CYS A C 1
ATOM 784 O O . CYS A 1 98 ? 10.004 -3.347 -17.380 1.00 96.94 98 CYS A O 1
ATOM 786 N N . ALA A 1 99 ? 10.565 -5.354 -18.236 1.00 96.31 99 ALA A N 1
ATOM 787 C CA . ALA A 1 99 ? 9.479 -5.377 -19.206 1.00 96.31 99 ALA A CA 1
ATOM 788 C C . ALA A 1 99 ? 8.102 -5.306 -18.521 1.00 96.31 99 ALA A C 1
ATOM 790 O O . ALA A 1 99 ? 7.849 -5.972 -17.512 1.00 96.31 99 ALA A O 1
ATOM 791 N N . PHE A 1 100 ? 7.199 -4.513 -19.100 1.00 96.50 100 PHE A N 1
ATOM 792 C CA . PHE A 1 100 ? 5.804 -4.442 -18.671 1.00 96.50 100 PHE A CA 1
ATOM 793 C C . PHE A 1 100 ? 5.050 -5.679 -19.167 1.00 96.50 100 PHE A C 1
ATOM 795 O O . PHE A 1 100 ? 4.946 -5.903 -20.374 1.00 96.50 100 PHE A O 1
ATOM 802 N N . ASP A 1 101 ? 4.549 -6.480 -18.233 1.00 96.94 101 ASP A N 1
ATOM 803 C CA . ASP A 1 101 ? 3.810 -7.710 -18.494 1.00 96.94 101 ASP A CA 1
ATOM 804 C C . ASP A 1 101 ? 2.383 -7.398 -18.968 1.00 96.94 101 ASP A C 1
ATOM 806 O O . ASP A 1 101 ? 1.743 -6.474 -18.464 1.00 96.94 101 ASP A O 1
ATOM 810 N N . GLU A 1 102 ? 1.871 -8.175 -19.924 1.00 96.44 102 GLU A N 1
ATOM 811 C CA . GLU A 1 102 ? 0.546 -7.967 -20.531 1.00 96.44 102 GLU A CA 1
ATOM 812 C C . GLU A 1 102 ? -0.613 -8.074 -19.529 1.00 96.44 102 GLU A C 1
ATOM 814 O O . GLU A 1 102 ? -1.709 -7.583 -19.796 1.00 96.44 102 GLU A O 1
ATOM 819 N N . SER A 1 103 ? -0.376 -8.671 -18.357 1.00 96.62 103 SER A N 1
ATOM 820 C CA . SER A 1 103 ? -1.352 -8.733 -17.269 1.00 96.62 103 SER A CA 1
ATOM 821 C C . SER A 1 103 ? -1.593 -7.404 -16.547 1.00 96.62 103 SER A C 1
ATOM 823 O O . SER A 1 103 ? -2.545 -7.315 -15.769 1.00 96.62 103 SER A O 1
ATOM 825 N N . ILE A 1 104 ? -0.770 -6.375 -16.782 1.00 95.62 104 ILE A N 1
ATOM 826 C CA . ILE A 1 104 ? -1.008 -5.038 -16.231 1.00 95.62 104 ILE A CA 1
ATOM 827 C C . ILE A 1 104 ? -2.261 -4.442 -16.879 1.00 95.62 104 ILE A C 1
ATOM 829 O O . ILE A 1 104 ? -2.399 -4.397 -18.105 1.00 95.62 104 ILE A O 1
ATOM 833 N N . VAL A 1 105 ? -3.174 -3.941 -16.047 1.00 90.38 105 VAL A N 1
ATOM 834 C CA . VAL A 1 105 ? -4.421 -3.325 -16.503 1.00 90.38 105 VAL A CA 1
ATOM 835 C C . VAL A 1 105 ? -4.119 -2.181 -17.482 1.00 90.38 105 VAL A C 1
ATOM 837 O O . VAL A 1 105 ? -3.269 -1.324 -17.249 1.00 90.38 105 VAL A O 1
ATOM 840 N N . HIS A 1 106 ? -4.801 -2.206 -18.630 1.00 88.88 106 HIS A N 1
ATOM 841 C CA . HIS A 1 106 ? -4.574 -1.302 -19.762 1.00 88.88 106 HIS A CA 1
ATOM 842 C C . HIS A 1 106 ? -3.144 -1.304 -20.347 1.00 88.88 106 HIS A C 1
ATOM 844 O O . HIS A 1 106 ? -2.681 -0.278 -20.856 1.00 88.88 106 HIS A O 1
ATOM 850 N N . HIS A 1 107 ? -2.488 -2.473 -20.372 1.00 92.81 107 HIS A N 1
ATOM 851 C CA . HIS A 1 107 ? -1.137 -2.688 -20.916 1.00 92.81 107 HIS A CA 1
ATOM 852 C C . HIS A 1 107 ? -0.832 -1.951 -22.234 1.00 92.81 107 HIS A C 1
ATOM 854 O O . HIS A 1 107 ? 0.239 -1.367 -22.384 1.00 92.81 107 HIS A O 1
ATOM 860 N N . LYS A 1 108 ? -1.798 -1.886 -23.160 1.00 90.06 108 LYS A N 1
ATOM 861 C CA . LYS A 1 108 ? -1.665 -1.202 -24.461 1.00 90.06 108 LYS A CA 1
ATOM 862 C C . LYS A 1 108 ? -1.081 0.215 -24.378 1.00 90.06 108 LYS A C 1
ATOM 864 O O . LYS A 1 108 ? -0.374 0.630 -25.285 1.00 90.06 108 LYS A O 1
ATOM 869 N N . TYR A 1 109 ? -1.336 0.963 -23.302 1.00 88.56 109 TYR A N 1
ATOM 870 C CA . TYR A 1 109 ? -0.839 2.335 -23.183 1.00 88.56 109 TYR A CA 1
ATOM 871 C C . TYR A 1 109 ? 0.649 2.418 -22.815 1.00 88.56 109 TYR A C 1
ATOM 873 O O . TYR A 1 109 ? 1.252 3.483 -22.963 1.00 88.56 109 TYR A O 1
ATOM 881 N N . PHE A 1 110 ? 1.280 1.321 -22.382 1.00 90.50 110 PHE A N 1
ATOM 882 C CA . PHE A 1 110 ? 2.717 1.311 -22.104 1.00 90.50 110 PHE A CA 1
ATOM 883 C C . PHE A 1 110 ? 3.562 1.537 -23.359 1.00 90.50 110 PHE A C 1
ATOM 885 O O . PHE A 1 110 ? 4.717 1.930 -23.218 1.00 90.50 110 PHE A O 1
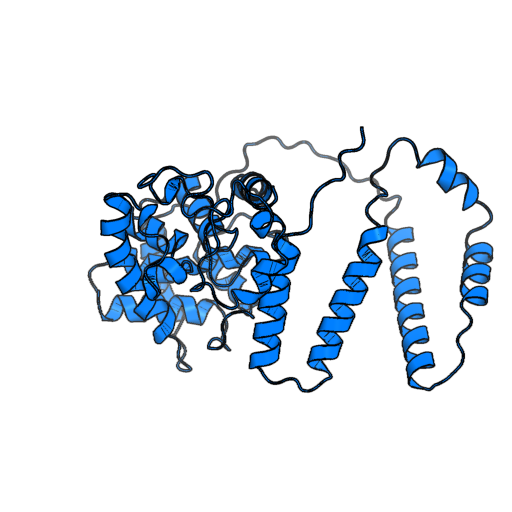ATOM 892 N N . GLU A 1 111 ? 3.013 1.411 -24.573 1.00 89.44 111 GLU A N 1
ATOM 893 C CA . GLU A 1 111 ? 3.711 1.798 -25.811 1.00 89.44 111 GLU A CA 1
ATOM 894 C C . GLU A 1 111 ? 4.180 3.270 -25.807 1.00 89.44 111 GLU A C 1
ATOM 896 O O . GLU A 1 111 ? 5.181 3.633 -26.439 1.00 89.44 111 GLU A O 1
ATOM 901 N N . TYR A 1 112 ? 3.481 4.125 -25.054 1.00 88.00 112 TYR A N 1
ATOM 902 C CA . TYR A 1 112 ? 3.804 5.541 -24.916 1.00 88.00 112 TYR A CA 1
ATOM 903 C C . TYR A 1 112 ? 4.755 5.840 -23.751 1.00 88.00 112 TYR A C 1
ATOM 905 O O . TYR A 1 112 ? 5.255 6.964 -23.644 1.00 88.00 112 TYR A O 1
ATOM 913 N N . ASN A 1 113 ? 5.036 4.855 -22.896 1.00 87.19 113 ASN A N 1
ATOM 914 C CA . ASN A 1 113 ? 6.017 4.996 -21.833 1.00 87.19 113 ASN A CA 1
ATOM 915 C C . ASN A 1 113 ? 7.433 4.989 -22.433 1.00 87.19 113 ASN A C 1
ATOM 917 O O . ASN A 1 113 ? 7.792 4.106 -23.212 1.00 87.19 113 ASN A O 1
ATOM 921 N N . SER A 1 114 ? 8.257 5.980 -22.081 1.00 88.62 114 SER A N 1
ATOM 922 C CA . SER A 1 114 ? 9.639 6.074 -22.567 1.00 88.62 114 SER A CA 1
ATOM 923 C C . SER A 1 114 ? 10.483 4.856 -22.192 1.00 88.62 114 SER A C 1
ATOM 925 O O . SER A 1 114 ? 11.371 4.478 -22.954 1.00 88.62 114 SER A O 1
ATOM 927 N N . ASP A 1 115 ? 10.190 4.225 -21.052 1.00 89.06 115 ASP A N 1
ATOM 928 C CA . ASP A 1 115 ? 10.910 3.042 -20.580 1.00 89.06 115 ASP A CA 1
ATOM 929 C C . ASP A 1 115 ? 10.669 1.825 -21.492 1.00 89.06 115 ASP A C 1
ATOM 931 O O . ASP A 1 115 ? 11.582 1.025 -21.679 1.00 89.06 115 ASP A O 1
ATOM 935 N N . SER A 1 116 ? 9.520 1.749 -22.175 1.00 87.88 116 SER A N 1
ATOM 936 C CA . SER A 1 116 ? 9.205 0.706 -23.169 1.00 87.88 116 SER A CA 1
ATOM 937 C C . SER A 1 116 ? 10.015 0.819 -24.463 1.00 87.88 116 SER A C 1
ATOM 939 O O . SER A 1 116 ? 9.945 -0.054 -25.321 1.00 87.88 116 SER A O 1
ATOM 941 N N . LYS A 1 117 ? 10.770 1.910 -24.636 1.00 88.75 117 LYS A N 1
ATOM 942 C CA . LYS A 1 117 ? 11.711 2.109 -25.752 1.00 88.75 117 LYS A CA 1
ATOM 943 C C . LYS A 1 117 ? 13.164 1.956 -25.306 1.00 88.75 117 LYS A C 1
ATOM 945 O O . LYS A 1 117 ? 14.074 2.071 -26.124 1.00 88.75 117 LYS A O 1
ATOM 950 N N . ASN A 1 118 ? 13.397 1.724 -24.014 1.00 91.12 118 ASN A N 1
ATOM 951 C CA . ASN A 1 118 ? 14.726 1.538 -23.460 1.00 91.12 118 ASN A CA 1
ATOM 952 C C . ASN A 1 118 ? 15.126 0.063 -23.565 1.00 91.12 118 ASN A C 1
ATOM 954 O O . ASN A 1 118 ? 14.579 -0.786 -22.861 1.00 91.12 118 ASN A O 1
ATOM 958 N N . SER A 1 119 ? 16.122 -0.235 -24.399 1.00 92.62 119 SER A N 1
ATOM 959 C CA . SER A 1 119 ? 16.605 -1.602 -24.629 1.00 92.62 119 SER A CA 1
ATOM 960 C C . SER A 1 119 ? 17.022 -2.332 -23.350 1.00 92.62 119 SER A C 1
ATOM 962 O O . SER A 1 119 ? 16.883 -3.549 -23.278 1.00 92.62 119 SER A O 1
ATOM 964 N N . THR A 1 120 ? 17.493 -1.610 -22.328 1.00 92.12 120 THR A N 1
ATOM 965 C CA . THR A 1 120 ? 17.861 -2.193 -21.032 1.00 92.12 120 THR A CA 1
ATOM 966 C C . THR A 1 120 ? 16.634 -2.657 -20.252 1.00 92.12 120 THR A C 1
ATOM 968 O O . THR A 1 120 ? 16.689 -3.689 -19.593 1.00 92.12 120 THR A O 1
ATOM 971 N N . TYR A 1 121 ? 15.517 -1.929 -20.325 1.00 93.00 121 TYR A N 1
ATOM 972 C CA . TYR A 1 121 ? 14.310 -2.232 -19.546 1.00 93.00 121 TYR A CA 1
ATOM 973 C C . TYR A 1 121 ? 13.363 -3.181 -20.274 1.00 93.00 121 TYR A C 1
ATOM 975 O O . TYR A 1 121 ? 12.560 -3.834 -19.631 1.00 93.00 121 TYR A O 1
ATOM 983 N N . CYS A 1 122 ? 13.474 -3.320 -21.595 1.00 91.44 122 CYS A N 1
ATOM 984 C CA . CYS A 1 122 ? 12.572 -4.158 -22.392 1.00 91.44 122 CYS A CA 1
ATOM 985 C C . CYS A 1 122 ? 12.803 -5.673 -22.241 1.00 91.44 122 CYS A C 1
ATOM 987 O O . CYS A 1 122 ? 12.150 -6.462 -22.918 1.00 91.44 122 CYS A O 1
ATOM 989 N N . THR A 1 123 ? 13.736 -6.105 -21.389 1.00 94.69 123 THR A N 1
ATOM 990 C CA . THR A 1 123 ? 13.970 -7.529 -21.118 1.00 94.69 123 THR A CA 1
ATOM 991 C C . THR A 1 123 ? 13.175 -7.994 -19.896 1.00 94.69 123 THR A C 1
ATOM 993 O O . THR A 1 123 ? 12.804 -7.194 -19.037 1.00 94.69 123 THR A O 1
ATOM 996 N N . LYS A 1 124 ? 12.946 -9.311 -19.790 1.00 95.62 124 LYS A N 1
ATOM 997 C CA . LYS A 1 124 ? 12.191 -9.936 -18.688 1.00 95.62 124 LYS A CA 1
ATOM 998 C C . LYS A 1 124 ? 12.664 -9.486 -17.298 1.00 95.62 124 LYS A C 1
ATOM 1000 O O . LYS A 1 124 ? 11.841 -9.228 -16.421 1.00 95.62 124 LYS A O 1
ATOM 1005 N N . ASN A 1 125 ? 13.978 -9.382 -17.102 1.00 96.88 125 ASN A N 1
ATOM 1006 C CA . ASN A 1 125 ? 14.556 -8.986 -15.817 1.00 96.88 125 ASN A CA 1
ATOM 1007 C C . ASN A 1 125 ? 15.001 -7.519 -15.806 1.00 96.88 125 ASN A C 1
ATOM 1009 O O . ASN A 1 125 ? 15.113 -6.925 -14.739 1.00 96.88 125 ASN A O 1
ATOM 1013 N N . GLY A 1 126 ? 15.213 -6.913 -16.975 1.00 97.06 126 GLY A N 1
ATOM 1014 C CA . GLY A 1 126 ? 15.647 -5.530 -17.087 1.00 97.06 126 GLY A CA 1
ATOM 1015 C C . GLY A 1 126 ? 16.942 -5.269 -16.320 1.00 97.06 126 GLY A C 1
ATOM 1016 O O . GLY A 1 126 ? 17.966 -5.894 -16.587 1.00 97.06 126 GLY A O 1
ATOM 1017 N N . ILE A 1 127 ? 16.880 -4.360 -15.346 1.00 97.12 127 ILE A N 1
ATOM 1018 C CA . ILE A 1 127 ? 18.002 -4.030 -14.449 1.00 97.12 127 ILE A CA 1
ATOM 1019 C C . ILE A 1 127 ? 18.150 -4.965 -13.239 1.00 97.12 127 ILE A C 1
ATOM 1021 O O . ILE A 1 127 ? 19.064 -4.769 -12.440 1.00 97.12 127 ILE A O 1
ATOM 1025 N N . TYR A 1 128 ? 17.249 -5.930 -13.058 1.00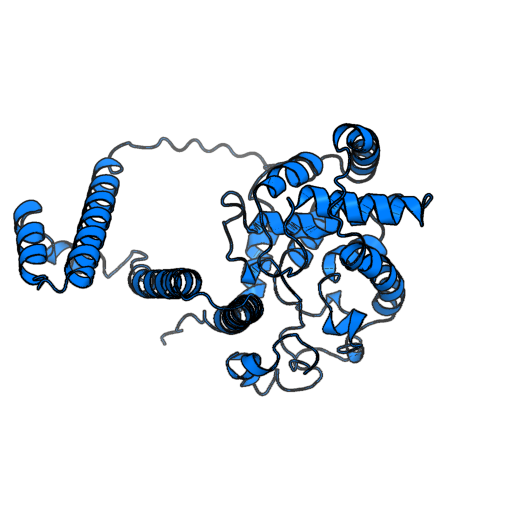 98.19 128 TYR A N 1
ATOM 1026 C CA . TYR A 1 128 ? 17.222 -6.797 -11.882 1.00 98.19 128 TYR A CA 1
ATOM 1027 C C . TYR A 1 128 ? 17.918 -8.131 -12.138 1.00 98.19 128 TYR A C 1
ATOM 1029 O O . TYR A 1 128 ? 17.912 -8.660 -13.250 1.00 98.19 128 TYR A O 1
ATOM 1037 N N . SER A 1 129 ? 18.484 -8.714 -11.084 1.00 98.25 129 SER A N 1
ATOM 1038 C CA . SER A 1 129 ? 18.854 -10.128 -11.088 1.00 98.25 129 SER A CA 1
ATOM 1039 C C . SER A 1 129 ? 17.625 -10.996 -10.808 1.00 98.25 129 SER A C 1
ATOM 1041 O O . SER A 1 129 ? 16.688 -10.568 -10.136 1.00 98.25 129 SER A O 1
ATOM 1043 N N . GLU A 1 130 ? 17.627 -12.226 -11.316 1.00 98.00 130 GLU A N 1
ATOM 1044 C CA . GLU A 1 130 ? 16.601 -13.215 -10.972 1.00 98.00 130 GLU A CA 1
ATOM 1045 C C . GLU A 1 130 ? 16.635 -13.516 -9.466 1.00 98.00 130 GLU A C 1
ATOM 1047 O O . GLU A 1 130 ? 17.714 -13.575 -8.874 1.00 98.00 130 GLU A O 1
ATOM 1052 N N . GLY A 1 131 ? 15.462 -13.643 -8.844 1.00 98.25 131 GLY A N 1
ATOM 1053 C CA . GLY A 1 131 ? 15.323 -13.913 -7.411 1.00 98.25 131 GLY A CA 1
ATOM 1054 C C . GLY A 1 131 ? 15.880 -12.823 -6.489 1.00 98.25 131 GLY A C 1
ATOM 1055 O O . GLY A 1 131 ? 16.228 -13.115 -5.348 1.00 98.25 131 GLY A O 1
ATOM 1056 N N . CYS A 1 132 ? 16.006 -11.574 -6.960 1.00 98.44 132 CYS A N 1
ATOM 1057 C CA . CYS A 1 132 ? 16.573 -10.483 -6.160 1.00 98.44 132 CYS A CA 1
ATOM 1058 C C . CYS A 1 132 ? 15.744 -10.124 -4.918 1.00 98.44 132 CYS A C 1
ATOM 1060 O O . CYS A 1 132 ? 16.262 -9.463 -4.020 1.00 98.44 132 CYS A O 1
ATOM 1062 N N . GLY A 1 133 ? 14.486 -10.551 -4.858 1.00 98.50 133 GLY A N 1
ATOM 1063 C CA . GLY A 1 133 ? 13.531 -10.154 -3.838 1.00 98.50 133 GLY A CA 1
ATOM 1064 C C . GLY A 1 133 ? 12.824 -8.857 -4.216 1.00 98.50 133 GLY A C 1
ATOM 1065 O O . GLY A 1 133 ? 13.454 -7.900 -4.677 1.00 98.50 133 GLY A O 1
ATOM 1066 N N . LEU A 1 134 ? 11.514 -8.792 -3.986 1.00 98.38 134 LEU A N 1
ATOM 1067 C CA . LEU A 1 134 ? 10.684 -7.637 -4.347 1.00 98.38 134 LEU A CA 1
ATOM 1068 C C . LEU A 1 134 ? 11.120 -6.353 -3.635 1.00 98.38 134 LEU A C 1
ATOM 1070 O O . LEU A 1 134 ? 10.956 -5.255 -4.167 1.00 98.38 134 LEU A O 1
ATOM 1074 N N . ASP A 1 135 ? 11.768 -6.478 -2.479 1.00 96.50 135 ASP A N 1
ATOM 1075 C CA . ASP A 1 135 ? 12.358 -5.348 -1.768 1.00 96.50 135 ASP A CA 1
ATOM 1076 C C . ASP A 1 135 ? 13.418 -4.592 -2.575 1.00 96.50 135 ASP A C 1
ATOM 1078 O O . ASP A 1 135 ? 13.544 -3.374 -2.410 1.00 96.50 135 ASP A O 1
ATOM 1082 N N . ASN A 1 136 ? 14.106 -5.289 -3.484 1.00 97.69 136 ASN A N 1
ATOM 1083 C CA . ASN A 1 136 ? 15.094 -4.734 -4.407 1.00 97.69 136 ASN A CA 1
ATOM 1084 C C . ASN A 1 136 ? 14.487 -4.299 -5.751 1.00 97.69 136 ASN A C 1
ATOM 1086 O O . ASN A 1 136 ? 15.192 -3.745 -6.600 1.00 97.69 136 ASN A O 1
ATOM 1090 N N . VAL A 1 137 ? 13.185 -4.515 -5.952 1.00 97.75 137 VAL A N 1
ATOM 1091 C CA . VAL A 1 137 ? 12.461 -4.116 -7.158 1.00 97.75 137 VAL A CA 1
ATOM 1092 C C . VAL A 1 137 ? 11.848 -2.733 -6.957 1.00 97.75 137 VAL A C 1
ATOM 1094 O O . VAL A 1 137 ? 11.131 -2.459 -5.992 1.00 97.75 137 VAL A O 1
ATOM 1097 N N . MET A 1 138 ? 12.105 -1.829 -7.901 1.00 96.44 138 MET A N 1
ATOM 1098 C CA . MET A 1 138 ? 11.442 -0.532 -7.923 1.00 96.44 138 MET A CA 1
ATOM 1099 C C . MET A 1 138 ? 10.013 -0.706 -8.435 1.00 96.44 138 MET A C 1
ATOM 1101 O O . MET A 1 138 ? 9.793 -0.790 -9.640 1.00 96.44 138 MET A O 1
ATOM 1105 N N . ILE A 1 139 ? 9.044 -0.725 -7.528 1.00 96.06 139 ILE A N 1
ATOM 1106 C CA . ILE A 1 139 ? 7.620 -0.676 -7.870 1.00 96.06 139 ILE A CA 1
ATOM 1107 C C . ILE A 1 139 ? 7.205 0.771 -8.166 1.00 96.06 139 ILE A C 1
ATOM 1109 O O . ILE A 1 139 ? 7.777 1.728 -7.630 1.00 96.06 139 ILE A O 1
ATOM 1113 N N . SER A 1 140 ? 6.230 0.947 -9.054 1.00 95.50 140 SER A N 1
ATOM 1114 C CA . SER A 1 140 ? 5.614 2.240 -9.326 1.00 95.50 140 SER A CA 1
ATOM 1115 C C . SER A 1 140 ? 5.130 2.936 -8.046 1.00 95.50 140 SER A C 1
ATOM 1117 O O . SER A 1 140 ? 4.582 2.292 -7.158 1.00 95.50 140 SER A O 1
ATOM 1119 N N . TRP A 1 141 ? 5.319 4.255 -7.953 1.00 95.94 141 TRP A N 1
ATOM 1120 C CA . TRP A 1 141 ? 4.951 5.033 -6.764 1.00 95.94 141 TRP A CA 1
ATOM 1121 C C . TRP A 1 141 ? 3.429 5.116 -6.567 1.00 95.94 141 TRP A C 1
ATOM 1123 O O . TRP A 1 141 ? 2.703 5.325 -7.538 1.00 95.94 141 TRP A O 1
ATOM 1133 N N . GLY A 1 142 ? 2.988 5.010 -5.313 1.00 96.38 142 GLY A N 1
ATOM 1134 C CA . GLY A 1 142 ? 1.588 5.073 -4.903 1.00 96.38 142 GLY A CA 1
ATOM 1135 C C . GLY A 1 142 ? 1.430 4.948 -3.384 1.00 96.38 142 GLY A C 1
ATOM 1136 O O . GLY A 1 142 ? 2.423 4.983 -2.644 1.00 96.38 142 GLY A O 1
ATOM 1137 N N . HIS A 1 143 ? 0.183 4.796 -2.941 1.00 97.19 143 HIS A N 1
ATOM 1138 C CA . HIS A 1 143 ? -0.215 4.658 -1.542 1.00 97.19 143 HIS A CA 1
ATOM 1139 C C . HIS A 1 143 ? 0.462 3.466 -0.853 1.00 97.19 143 HIS A C 1
ATOM 1141 O O . HIS A 1 143 ? 0.976 3.662 0.246 1.00 97.19 143 HIS A O 1
ATOM 1147 N N . ASP A 1 144 ? 0.593 2.304 -1.509 1.00 98.00 144 ASP A N 1
ATOM 1148 C CA . ASP A 1 144 ? 1.268 1.119 -0.959 1.00 98.00 144 ASP A CA 1
ATOM 1149 C C . ASP A 1 144 ? 2.677 1.451 -0.457 1.00 98.00 144 ASP A C 1
ATOM 1151 O O . ASP A 1 144 ? 3.067 1.198 0.686 1.00 98.00 144 ASP A O 1
ATOM 1155 N N . ASN A 1 145 ? 3.476 2.054 -1.342 1.00 94.38 145 ASN A N 1
ATOM 1156 C CA . ASN A 1 145 ? 4.879 2.294 -1.068 1.00 94.38 145 ASN A CA 1
ATOM 1157 C C . ASN A 1 145 ? 5.062 3.430 -0.060 1.00 94.38 145 ASN A C 1
ATOM 1159 O O . ASN A 1 145 ? 5.989 3.381 0.746 1.00 94.38 145 ASN A O 1
ATOM 1163 N N . TYR A 1 146 ? 4.203 4.450 -0.104 1.00 96.69 146 TYR A N 1
ATOM 1164 C CA . TYR A 1 146 ? 4.222 5.512 0.895 1.00 96.69 146 TYR A CA 1
ATOM 1165 C C . TYR A 1 146 ? 3.830 4.983 2.276 1.00 96.69 146 TYR A C 1
ATOM 1167 O O . TYR A 1 146 ? 4.556 5.229 3.236 1.00 96.69 146 TYR A O 1
ATOM 1175 N N . MET A 1 147 ? 2.763 4.189 2.377 1.00 96.88 147 MET A N 1
ATOM 1176 C CA . MET A 1 147 ? 2.315 3.632 3.651 1.00 96.88 147 MET A CA 1
ATOM 1177 C C . MET A 1 147 ? 3.328 2.638 4.233 1.00 96.88 147 MET A C 1
ATOM 1179 O O . MET A 1 147 ? 3.585 2.644 5.436 1.00 96.88 147 MET A O 1
ATOM 1183 N N . TYR A 1 148 ? 3.994 1.848 3.385 1.00 96.50 148 TYR A N 1
ATOM 1184 C CA . TYR A 1 148 ? 5.122 1.015 3.803 1.00 96.50 148 TYR A CA 1
ATOM 1185 C C . TYR A 1 148 ? 6.285 1.844 4.375 1.00 96.50 148 TYR A C 1
ATOM 1187 O O . TYR A 1 148 ? 6.828 1.491 5.422 1.00 96.50 148 TYR A O 1
ATOM 1195 N N . LEU A 1 149 ? 6.664 2.954 3.722 1.00 94.00 149 LEU A N 1
ATOM 1196 C CA . LEU A 1 149 ? 7.701 3.861 4.238 1.00 94.00 149 LEU A CA 1
ATOM 1197 C C . LEU A 1 149 ? 7.287 4.459 5.586 1.00 94.00 149 LEU A C 1
ATOM 1199 O O . LEU A 1 149 ? 8.067 4.430 6.531 1.00 94.00 149 LEU A O 1
ATOM 1203 N N . VAL A 1 150 ? 6.046 4.935 5.689 1.00 94.06 150 VAL A N 1
ATOM 1204 C CA . VAL A 1 150 ? 5.464 5.468 6.925 1.00 94.06 150 VAL A CA 1
ATOM 1205 C C . VAL A 1 150 ? 5.542 4.440 8.058 1.00 94.06 150 VAL A C 1
ATOM 1207 O O . VAL A 1 150 ? 6.017 4.768 9.143 1.00 94.06 150 VAL A O 1
ATOM 1210 N N . ALA A 1 151 ? 5.130 3.194 7.817 1.00 92.62 151 ALA A N 1
ATOM 1211 C CA . ALA A 1 151 ? 5.164 2.135 8.823 1.00 92.62 151 ALA A CA 1
ATOM 1212 C C . ALA A 1 151 ? 6.601 1.792 9.255 1.00 92.62 151 ALA A C 1
ATOM 1214 O O . ALA A 1 151 ? 6.883 1.669 10.450 1.00 92.62 151 ALA A O 1
ATOM 1215 N N . LYS A 1 152 ? 7.518 1.676 8.286 1.00 91.38 152 LYS A N 1
ATOM 1216 C CA . LYS A 1 152 ? 8.920 1.319 8.522 1.00 91.38 152 LYS A CA 1
ATOM 1217 C C . LYS A 1 152 ? 9.673 2.389 9.311 1.00 91.38 152 LYS A C 1
ATOM 1219 O O . LYS A 1 152 ? 10.305 2.069 10.314 1.00 91.38 152 LYS A O 1
ATOM 1224 N N . GLU A 1 153 ? 9.608 3.644 8.879 1.00 91.06 153 GLU A N 1
ATOM 1225 C CA . GLU A 1 153 ? 10.380 4.738 9.486 1.00 91.06 153 GLU A CA 1
ATOM 1226 C C . GLU A 1 153 ? 9.823 5.163 10.855 1.00 91.06 153 GLU A C 1
ATOM 1228 O O . GLU A 1 153 ? 10.576 5.632 11.705 1.00 91.06 153 GLU A O 1
ATOM 1233 N N . ASN A 1 154 ? 8.532 4.929 11.124 1.00 87.38 154 ASN A N 1
ATOM 1234 C CA . ASN A 1 154 ? 7.955 5.102 12.465 1.00 87.38 154 ASN A CA 1
ATOM 1235 C C . ASN A 1 154 ? 8.188 3.893 13.396 1.00 87.38 154 ASN A C 1
ATOM 1237 O O . ASN A 1 154 ? 7.656 3.867 14.505 1.00 87.38 154 ASN A O 1
ATOM 1241 N N . GLY A 1 155 ? 8.977 2.894 12.979 1.00 88.50 155 GLY A N 1
ATOM 1242 C CA . GLY A 1 155 ? 9.389 1.782 13.839 1.00 88.50 155 GLY A CA 1
ATOM 1243 C C . GLY A 1 155 ? 8.240 0.875 14.281 1.00 88.50 155 GLY A C 1
ATOM 1244 O O . GLY A 1 155 ? 8.201 0.467 15.441 1.00 88.50 155 GLY A O 1
ATOM 1245 N N . THR A 1 156 ? 7.292 0.585 13.383 1.00 90.00 156 THR A N 1
ATOM 1246 C CA . THR A 1 156 ? 6.164 -0.308 13.687 1.00 90.00 156 THR A CA 1
ATOM 1247 C C . THR A 1 156 ? 6.617 -1.681 14.200 1.00 90.00 156 THR A C 1
ATOM 1249 O O . THR A 1 156 ? 7.656 -2.204 13.795 1.00 90.00 156 THR A O 1
ATOM 1252 N N . THR A 1 157 ? 5.802 -2.293 15.061 1.00 92.38 157 THR A N 1
ATOM 1253 C CA . THR A 1 157 ? 5.980 -3.674 15.541 1.00 92.38 157 THR A CA 1
ATOM 1254 C C . THR A 1 157 ? 5.170 -4.702 14.744 1.00 92.38 157 THR A C 1
ATOM 1256 O O . THR A 1 157 ? 5.153 -5.879 15.103 1.00 92.38 157 THR A O 1
ATOM 1259 N N . LEU A 1 158 ? 4.497 -4.279 13.666 1.00 94.75 158 LEU A N 1
ATOM 1260 C CA . LEU A 1 158 ? 3.767 -5.177 12.774 1.00 94.75 158 LEU A CA 1
ATOM 1261 C C . LEU A 1 158 ? 4.694 -6.251 12.168 1.00 94.75 158 LEU A C 1
ATOM 1263 O O . LEU A 1 158 ? 5.850 -5.961 11.847 1.00 94.75 158 LEU A O 1
ATOM 1267 N N . PRO A 1 159 ? 4.203 -7.490 11.976 1.00 95.88 159 PRO A N 1
ATOM 1268 C CA . PRO A 1 159 ? 5.018 -8.566 11.429 1.00 95.88 159 PRO A CA 1
ATOM 1269 C C . PRO A 1 159 ? 5.392 -8.307 9.958 1.00 95.88 159 PRO A C 1
ATOM 1271 O O . PRO A 1 159 ? 4.678 -7.584 9.256 1.00 95.88 159 PRO A O 1
ATOM 1274 N N . PRO A 1 160 ? 6.450 -8.956 9.432 1.00 95.94 160 PRO A N 1
ATOM 1275 C CA . PRO A 1 160 ? 6.849 -8.823 8.028 1.00 95.94 160 PRO A CA 1
ATOM 1276 C C . PRO A 1 160 ? 5.710 -9.062 7.024 1.00 95.94 160 PRO A C 1
ATOM 1278 O O . PRO A 1 160 ? 5.616 -8.346 6.030 1.00 95.94 160 PRO A O 1
ATOM 1281 N N . ALA A 1 161 ? 4.795 -9.992 7.320 1.00 97.94 161 ALA A N 1
ATOM 1282 C CA . ALA A 1 161 ? 3.622 -10.264 6.489 1.00 97.94 161 ALA A CA 1
ATOM 1283 C C . ALA A 1 161 ? 2.697 -9.044 6.335 1.00 97.94 161 ALA A C 1
ATOM 1285 O O . ALA A 1 161 ? 2.217 -8.778 5.235 1.00 97.94 161 ALA A O 1
ATOM 1286 N N . ALA A 1 162 ? 2.490 -8.265 7.401 1.00 98.00 162 ALA A N 1
ATOM 1287 C CA . ALA A 1 162 ? 1.700 -7.035 7.360 1.00 98.00 162 ALA A CA 1
ATOM 1288 C C . ALA A 1 162 ? 2.352 -5.981 6.458 1.00 98.00 162 ALA A C 1
ATOM 1290 O O . ALA A 1 162 ? 1.698 -5.382 5.609 1.00 98.00 162 ALA A O 1
ATOM 1291 N N . LEU A 1 163 ? 3.666 -5.787 6.608 1.00 97.75 163 LEU A N 1
ATOM 1292 C CA . LEU A 1 163 ? 4.427 -4.842 5.791 1.00 97.75 163 LEU A CA 1
ATOM 1293 C C . LEU A 1 163 ? 4.443 -5.247 4.314 1.00 97.75 163 LEU A C 1
ATOM 1295 O O . LEU A 1 163 ? 4.355 -4.385 3.440 1.00 97.75 163 LEU A O 1
ATOM 1299 N N . PHE A 1 164 ? 4.518 -6.550 4.041 1.00 98.56 164 PHE A N 1
ATOM 1300 C CA . PHE A 1 164 ? 4.423 -7.094 2.693 1.00 98.56 164 PHE A CA 1
ATOM 1301 C C . PHE A 1 164 ? 3.041 -6.847 2.080 1.00 98.56 164 PHE A C 1
ATOM 1303 O O . PHE A 1 164 ? 2.959 -6.402 0.938 1.00 98.56 164 PHE A O 1
ATOM 1310 N N . ILE A 1 165 ? 1.963 -7.077 2.841 1.00 98.69 165 ILE A N 1
ATOM 1311 C CA . ILE A 1 165 ? 0.596 -6.750 2.416 1.00 98.69 165 ILE A CA 1
ATOM 1312 C C . ILE A 1 165 ? 0.500 -5.265 2.062 1.00 98.69 165 ILE A C 1
ATOM 1314 O O . ILE A 1 165 ? 0.185 -4.936 0.925 1.00 98.69 165 ILE A O 1
ATOM 1318 N N . ILE A 1 166 ? 0.846 -4.370 2.992 1.00 98.25 166 ILE A N 1
ATOM 1319 C CA . ILE A 1 166 ? 0.743 -2.917 2.786 1.00 98.25 166 ILE A CA 1
ATOM 1320 C C . ILE A 1 166 ? 1.494 -2.488 1.524 1.00 98.25 166 ILE A C 1
ATOM 1322 O O . ILE A 1 166 ? 0.979 -1.701 0.739 1.00 98.25 166 ILE A O 1
ATOM 1326 N N . ARG A 1 167 ? 2.695 -3.028 1.297 1.00 98.38 167 ARG A N 1
ATOM 1327 C CA . ARG A 1 167 ? 3.558 -2.619 0.184 1.00 98.38 167 ARG A CA 1
ATOM 1328 C C . ARG A 1 167 ? 3.141 -3.163 -1.187 1.00 98.38 167 ARG A C 1
ATOM 1330 O O . ARG A 1 167 ? 3.548 -2.581 -2.193 1.00 98.38 167 ARG A O 1
ATOM 1337 N N . TYR A 1 168 ? 2.425 -4.284 -1.240 1.00 98.62 168 TYR A N 1
ATOM 1338 C CA . TYR A 1 168 ? 2.182 -5.007 -2.493 1.00 98.62 168 TYR A CA 1
ATOM 1339 C C . TYR A 1 168 ? 0.709 -5.368 -2.735 1.00 98.62 168 TYR A C 1
ATOM 1341 O O . TYR A 1 168 ? 0.438 -6.137 -3.658 1.00 98.62 168 TYR A O 1
ATOM 1349 N N . HIS A 1 169 ? -0.239 -4.844 -1.950 1.00 98.56 169 HIS A N 1
ATOM 1350 C CA . HIS A 1 169 ? -1.665 -5.148 -2.116 1.00 98.56 169 HIS A CA 1
ATOM 1351 C C . HIS A 1 169 ? -2.278 -4.619 -3.413 1.00 98.56 169 HIS A C 1
ATOM 1353 O O . HIS A 1 169 ? -3.215 -5.229 -3.917 1.00 98.56 169 HIS A O 1
ATOM 1359 N N . SER A 1 170 ? -1.687 -3.588 -4.015 1.00 98.12 170 SER A N 1
ATOM 1360 C CA . SER A 1 170 ? -2.053 -3.132 -5.356 1.00 98.12 170 SER A CA 1
ATOM 1361 C C . SER A 1 170 ? -1.269 -3.840 -6.467 1.00 98.12 170 SER A C 1
ATOM 1363 O O . SER A 1 170 ? -1.455 -3.531 -7.643 1.00 98.12 170 SER A O 1
ATOM 1365 N N . PHE A 1 171 ? -0.359 -4.777 -6.166 1.00 98.19 171 PHE A N 1
ATOM 1366 C CA . PHE A 1 171 ? 0.487 -5.429 -7.178 1.00 98.19 171 PHE A CA 1
ATOM 1367 C C . PHE A 1 171 ? -0.236 -6.597 -7.882 1.00 98.19 171 PHE A C 1
ATOM 1369 O O . PHE A 1 171 ? 0.254 -7.732 -7.943 1.00 98.19 171 PHE A O 1
ATOM 1376 N N . TYR A 1 172 ? -1.404 -6.317 -8.460 1.00 97.50 172 TYR A N 1
ATOM 1377 C CA . TYR A 1 172 ? -2.298 -7.294 -9.089 1.00 97.50 172 TYR A CA 1
ATOM 1378 C C . TYR A 1 172 ? -1.646 -8.201 -10.145 1.00 97.50 172 TYR A C 1
ATOM 1380 O O . TYR A 1 172 ? -1.910 -9.413 -10.112 1.00 97.50 172 TYR A O 1
ATOM 1388 N N . PRO A 1 173 ? -0.753 -7.708 -11.031 1.00 97.94 173 PRO A N 1
ATOM 1389 C CA . PRO A 1 173 ? 0.007 -8.574 -11.932 1.00 97.94 173 PRO A CA 1
ATOM 1390 C C . PRO A 1 173 ? 0.691 -9.744 -11.209 1.00 97.94 173 PRO A C 1
ATOM 1392 O O . PRO A 1 173 ? 0.694 -10.868 -11.712 1.00 97.94 173 PRO A O 1
ATOM 1395 N N . LEU A 1 174 ? 1.201 -9.524 -9.994 1.00 98.06 174 LEU A N 1
ATOM 1396 C CA . LEU A 1 174 ? 1.823 -10.562 -9.181 1.00 98.06 174 LEU A CA 1
ATOM 1397 C C . LEU A 1 174 ? 0.788 -11.480 -8.518 1.00 98.06 174 LEU A C 1
ATOM 1399 O O . LEU A 1 174 ? 0.775 -12.689 -8.770 1.00 98.06 174 LEU A O 1
ATOM 1403 N N . HIS A 1 175 ? -0.059 -10.943 -7.635 1.00 96.56 175 HIS A N 1
ATOM 1404 C CA . HIS A 1 175 ? -0.868 -11.787 -6.746 1.00 96.56 175 HIS A CA 1
ATOM 1405 C C . HIS A 1 175 ? -2.124 -12.368 -7.407 1.00 96.56 175 HIS A C 1
ATOM 1407 O O . HIS A 1 175 ? -2.571 -13.439 -6.982 1.00 96.56 175 HIS A O 1
ATOM 1413 N N . LYS A 1 176 ? -2.648 -11.730 -8.464 1.00 95.25 176 LYS A N 1
ATOM 1414 C CA . LYS A 1 176 ? -3.795 -12.220 -9.248 1.00 95.25 176 LYS A CA 1
ATOM 1415 C C . LYS A 1 176 ? -3.356 -12.984 -10.497 1.00 95.25 176 LYS A C 1
ATOM 1417 O O . LYS A 1 176 ? -3.816 -14.105 -10.703 1.00 95.25 176 LYS A O 1
ATOM 1422 N N . SER A 1 177 ? -2.451 -12.416 -11.293 1.00 95.81 177 SER A N 1
ATOM 1423 C CA . SER A 1 177 ? -2.075 -12.978 -12.604 1.00 95.81 177 SER A CA 1
ATOM 1424 C C . SER A 1 177 ? -0.840 -13.884 -12.559 1.00 95.81 177 SER A C 1
ATOM 1426 O O . SER A 1 177 ? -0.617 -14.681 -13.467 1.00 95.81 177 SER A O 1
ATOM 1428 N N . GLY A 1 178 ? -0.048 -13.824 -11.485 1.00 96.44 178 GLY A N 1
ATOM 1429 C CA . GLY A 1 178 ? 1.144 -14.652 -11.314 1.00 96.44 178 GLY A CA 1
ATOM 1430 C C . GLY A 1 178 ? 2.360 -14.207 -12.130 1.00 96.44 178 GLY A C 1
ATOM 1431 O O . GLY A 1 178 ? 3.316 -14.981 -12.219 1.00 96.44 178 GLY A O 1
ATOM 1432 N N . ALA A 1 179 ? 2.335 -12.998 -12.695 1.00 97.81 179 ALA A N 1
ATOM 1433 C CA . ALA A 1 179 ? 3.473 -12.371 -13.355 1.00 97.81 179 ALA A CA 1
ATOM 1434 C C . ALA A 1 179 ? 4.572 -12.007 -12.342 1.00 97.81 179 ALA A C 1
ATOM 1436 O O . ALA A 1 179 ? 4.360 -12.029 -11.132 1.00 97.81 179 ALA A O 1
ATOM 1437 N N . TYR A 1 180 ? 5.772 -11.690 -12.834 1.00 98.31 180 TYR A N 1
ATOM 1438 C CA . TYR A 1 180 ? 6.913 -11.209 -12.033 1.00 98.31 180 TYR A CA 1
ATOM 1439 C C . TYR A 1 180 ? 7.454 -12.136 -10.930 1.00 98.31 180 TYR A C 1
ATOM 1441 O O . TYR A 1 180 ? 8.375 -11.751 -10.211 1.00 98.31 180 TYR A O 1
ATOM 1449 N N . LYS A 1 181 ? 6.982 -13.385 -10.832 1.00 98.19 181 LYS A N 1
ATOM 1450 C CA . LYS A 1 181 ? 7.488 -14.371 -9.858 1.00 98.19 181 LYS A CA 1
ATOM 1451 C C . LYS A 1 181 ? 8.990 -14.639 -9.957 1.00 98.19 181 LYS A C 1
ATOM 1453 O O . LYS A 1 181 ? 9.597 -15.023 -8.969 1.00 98.19 181 LYS A O 1
ATOM 1458 N N . HIS A 1 182 ? 9.600 -14.420 -11.122 1.00 98.25 182 HIS A N 1
ATOM 1459 C CA . HIS A 1 182 ? 11.050 -14.556 -11.313 1.00 98.25 182 HIS A CA 1
ATOM 1460 C C . HIS A 1 182 ? 11.874 -13.523 -10.534 1.00 98.25 182 HIS A C 1
ATOM 1462 O O . HIS A 1 182 ? 13.085 -13.677 -10.430 1.00 98.25 182 HIS A O 1
ATOM 1468 N N . LEU A 1 183 ? 11.257 -12.465 -10.003 1.00 98.62 183 LEU A N 1
ATOM 1469 C CA . LEU A 1 183 ? 11.935 -11.476 -9.158 1.00 98.62 183 LEU A CA 1
ATOM 1470 C C . LEU A 1 183 ? 11.811 -11.791 -7.660 1.00 98.62 183 LEU A C 1
ATOM 1472 O O . LEU A 1 183 ? 12.533 -11.198 -6.865 1.00 98.62 183 LEU A O 1
ATOM 1476 N N . MET A 1 184 ? 10.917 -12.707 -7.277 1.00 98.56 184 MET A N 1
ATOM 1477 C CA . MET A 1 184 ? 10.655 -13.048 -5.878 1.00 98.56 184 MET A CA 1
ATOM 1478 C C . MET A 1 184 ? 11.782 -13.885 -5.271 1.00 98.56 184 MET A C 1
ATOM 1480 O O . MET A 1 184 ? 12.318 -14.776 -5.932 1.00 98.56 184 MET A O 1
ATOM 1484 N N . ASN A 1 185 ? 12.083 -13.643 -3.998 1.00 98.44 185 ASN A N 1
ATOM 1485 C CA . ASN A 1 185 ? 12.880 -14.546 -3.165 1.00 98.44 185 ASN A CA 1
ATOM 1486 C C . ASN A 1 185 ? 11.971 -15.464 -2.311 1.00 98.44 185 ASN A C 1
ATOM 1488 O O . ASN A 1 185 ? 10.746 -15.441 -2.443 1.00 98.44 185 ASN A O 1
ATOM 1492 N N . GLU A 1 186 ? 12.561 -16.298 -1.450 1.00 97.88 186 GLU A N 1
ATOM 1493 C CA . GLU A 1 186 ? 11.812 -17.237 -0.596 1.00 97.88 186 GLU A CA 1
ATOM 1494 C C . GLU A 1 186 ? 10.874 -16.521 0.393 1.00 97.88 186 GLU A C 1
ATOM 1496 O O . GLU A 1 186 ? 9.718 -16.924 0.543 1.00 97.88 186 GLU A O 1
ATOM 1501 N N . ASP A 1 187 ? 11.322 -15.413 0.990 1.00 97.62 187 ASP A N 1
ATOM 1502 C CA . ASP A 1 187 ? 10.518 -14.614 1.924 1.00 97.62 187 ASP A CA 1
ATOM 1503 C C . ASP A 1 187 ? 9.285 -14.007 1.237 1.00 97.62 187 ASP A C 1
ATOM 1505 O O . ASP A 1 187 ? 8.183 -14.008 1.794 1.00 97.62 187 ASP A O 1
ATOM 1509 N N . ASP A 1 188 ? 9.431 -13.527 -0.001 1.00 98.38 188 ASP A N 1
ATOM 1510 C CA . ASP A 1 188 ? 8.314 -13.005 -0.791 1.00 98.38 188 ASP A CA 1
ATOM 1511 C C . ASP A 1 188 ? 7.273 -14.099 -1.069 1.00 98.38 188 ASP A C 1
ATOM 1513 O O . ASP A 1 188 ? 6.069 -13.839 -1.058 1.00 98.38 188 ASP A O 1
ATOM 1517 N N . VAL A 1 189 ? 7.717 -15.335 -1.331 1.00 97.81 189 VAL A N 1
ATOM 1518 C CA . VAL A 1 189 ? 6.826 -16.472 -1.618 1.00 97.81 189 VAL A CA 1
ATOM 1519 C C . VAL A 1 189 ? 5.984 -16.834 -0.398 1.00 97.81 189 VAL A C 1
ATOM 1521 O O . VAL A 1 189 ? 4.788 -17.111 -0.543 1.00 97.81 189 VAL A O 1
ATOM 1524 N N . GLU A 1 190 ? 6.572 -16.795 0.795 1.00 97.50 190 GLU A N 1
ATOM 1525 C CA . GLU A 1 190 ? 5.847 -17.033 2.042 1.00 97.50 190 GLU A CA 1
ATOM 1526 C C . GLU A 1 190 ? 4.839 -15.915 2.331 1.00 97.50 190 GLU A C 1
ATOM 1528 O O . GLU A 1 190 ? 3.657 -16.190 2.565 1.00 97.50 190 GLU A O 1
ATOM 1533 N N . ASN A 1 191 ? 5.252 -14.651 2.214 1.00 98.19 191 ASN A N 1
ATOM 1534 C CA . ASN A 1 191 ? 4.368 -13.514 2.475 1.00 98.19 191 ASN A CA 1
ATOM 1535 C C . ASN A 1 191 ? 3.260 -13.346 1.419 1.00 98.19 191 ASN A C 1
ATOM 1537 O O . ASN A 1 191 ? 2.161 -12.881 1.737 1.00 98.19 191 ASN A O 1
ATOM 1541 N N . LEU A 1 192 ? 3.473 -13.811 0.182 1.00 97.94 192 LEU A N 1
ATOM 1542 C CA . LEU A 1 192 ? 2.447 -13.814 -0.865 1.00 97.94 192 LEU A CA 1
ATOM 1543 C C . LEU A 1 192 ? 1.201 -14.628 -0.469 1.00 97.94 192 LEU A C 1
ATOM 1545 O O . LEU A 1 192 ? 0.100 -14.337 -0.946 1.00 97.94 192 LEU A O 1
ATOM 1549 N N . LYS A 1 193 ? 1.335 -15.634 0.407 1.00 96.94 193 LYS A N 1
ATOM 1550 C CA . LYS A 1 193 ? 0.190 -16.404 0.927 1.00 96.94 193 LYS A CA 1
ATOM 1551 C C . LYS A 1 193 ? -0.749 -15.504 1.735 1.00 96.94 193 LYS A C 1
ATOM 1553 O O . LYS A 1 193 ? -1.957 -15.527 1.500 1.00 96.94 193 LYS A O 1
ATOM 1558 N N . TRP A 1 194 ? -0.187 -14.677 2.616 1.00 98.06 194 TRP A N 1
ATOM 1559 C CA . TRP A 1 194 ? -0.930 -13.705 3.420 1.00 98.06 194 TRP A CA 1
ATOM 1560 C C . TRP A 1 194 ? -1.540 -12.603 2.566 1.00 98.06 194 TRP A C 1
ATOM 1562 O O . TRP A 1 194 ? -2.715 -12.284 2.733 1.00 98.06 194 TRP A O 1
ATOM 1572 N N . LEU A 1 195 ? -0.799 -12.104 1.576 1.00 98.31 195 LEU A N 1
ATOM 1573 C CA . LEU A 1 195 ? -1.329 -11.123 0.633 1.00 98.31 195 LEU A CA 1
ATOM 1574 C C . LEU A 1 195 ? -2.556 -11.645 -0.133 1.00 98.31 195 LEU A C 1
ATOM 1576 O O . LEU A 1 195 ? -3.550 -10.940 -0.280 1.00 98.31 195 LEU A O 1
ATOM 1580 N N . LYS A 1 196 ? -2.544 -12.909 -0.565 1.00 97.12 196 LYS A N 1
ATOM 1581 C CA . LYS A 1 196 ? -3.711 -13.522 -1.221 1.00 97.12 196 LYS A CA 1
ATOM 1582 C C . LYS A 1 196 ? -4.911 -13.709 -0.296 1.00 97.12 196 LYS A C 1
ATOM 1584 O O . LYS A 1 196 ? -6.038 -13.727 -0.787 1.00 97.12 196 LYS A O 1
ATOM 1589 N N . ILE A 1 197 ? -4.689 -13.900 1.006 1.00 97.50 197 ILE A N 1
ATOM 1590 C CA . ILE A 1 197 ? -5.769 -13.913 2.000 1.00 97.50 197 ILE A CA 1
ATOM 1591 C C . ILE A 1 197 ? -6.345 -12.503 2.112 1.00 97.50 197 ILE A C 1
ATOM 1593 O O . ILE A 1 197 ? -7.536 -12.322 1.876 1.00 97.50 197 ILE A O 1
ATOM 1597 N N . PHE A 1 198 ? -5.485 -11.518 2.372 1.00 98.44 198 PHE A N 1
ATOM 1598 C CA . PHE A 1 198 ? -5.853 -10.114 2.519 1.00 98.44 198 PHE A CA 1
ATOM 1599 C C . PHE A 1 198 ? -6.664 -9.580 1.329 1.00 98.44 198 PHE A C 1
ATOM 1601 O O . PHE A 1 198 ? -7.747 -9.037 1.525 1.00 98.44 198 PHE A O 1
ATOM 1608 N N . ASN A 1 199 ? -6.203 -9.818 0.095 1.00 97.00 199 ASN A N 1
ATOM 1609 C CA . ASN A 1 199 ? -6.840 -9.306 -1.124 1.00 97.00 199 ASN A CA 1
ATOM 1610 C C . ASN A 1 199 ? -8.313 -9.723 -1.262 1.00 97.00 199 ASN A C 1
ATOM 1612 O O . ASN A 1 199 ? -9.085 -9.055 -1.945 1.00 97.00 199 ASN A O 1
ATOM 1616 N N . LYS A 1 200 ? -8.728 -10.856 -0.680 1.00 95.88 200 LYS A N 1
ATOM 1617 C CA . LYS A 1 200 ? -10.143 -11.254 -0.711 1.00 95.88 200 LYS A CA 1
ATOM 1618 C C . LYS A 1 200 ? -11.005 -10.262 0.064 1.00 95.88 200 LYS A C 1
ATOM 1620 O O . LYS A 1 200 ? -12.119 -9.983 -0.358 1.00 95.88 200 LYS A O 1
ATOM 1625 N N . TYR A 1 201 ? -10.495 -9.753 1.178 1.00 96.75 201 TYR A N 1
ATOM 1626 C CA . TYR A 1 201 ? -11.214 -8.826 2.038 1.00 96.75 201 TYR A CA 1
ATOM 1627 C C . TYR A 1 201 ? -11.190 -7.419 1.466 1.00 96.75 201 TYR A C 1
ATOM 1629 O O . TYR A 1 201 ? -12.253 -6.828 1.339 1.00 96.75 201 TYR A O 1
ATOM 1637 N N . ASP A 1 202 ? -10.031 -6.941 1.024 1.00 94.69 202 ASP A N 1
ATOM 1638 C CA . ASP A 1 202 ? -9.915 -5.647 0.343 1.00 94.69 202 ASP A CA 1
ATOM 1639 C C . ASP A 1 202 ? -10.889 -5.549 -0.851 1.00 94.69 202 ASP A C 1
ATOM 1641 O O . ASP A 1 202 ? -11.707 -4.639 -0.947 1.00 94.69 202 ASP A O 1
ATOM 1645 N N . LEU A 1 203 ? -10.934 -6.576 -1.707 1.00 89.56 203 LEU A N 1
ATOM 1646 C CA . LEU A 1 203 ? -11.803 -6.541 -2.883 1.00 89.56 203 LEU A CA 1
ATOM 1647 C C . LEU A 1 203 ? -13.288 -6.813 -2.578 1.00 89.56 203 LEU A C 1
ATOM 1649 O O . LEU A 1 203 ? -14.156 -6.149 -3.138 1.00 89.56 203 LEU A O 1
ATOM 1653 N N . TYR A 1 204 ? -13.602 -7.814 -1.746 1.00 89.25 204 TYR A N 1
ATOM 1654 C CA . TYR A 1 204 ? -14.971 -8.345 -1.625 1.00 89.25 204 TYR A CA 1
ATOM 1655 C C . TYR A 1 204 ? -15.700 -7.971 -0.328 1.00 89.25 204 TYR A C 1
ATOM 1657 O O . TYR A 1 204 ? -16.850 -8.376 -0.155 1.00 89.25 204 TYR A O 1
ATOM 1665 N N . SER A 1 205 ? -15.074 -7.225 0.589 1.00 88.19 205 SER A N 1
ATOM 1666 C CA . SER A 1 205 ? -15.767 -6.705 1.782 1.00 88.19 205 SER A CA 1
ATOM 1667 C C . SER A 1 205 ? -16.563 -5.424 1.513 1.00 88.19 205 SER A C 1
ATOM 1669 O O . SER A 1 205 ? -17.420 -5.066 2.326 1.00 88.19 205 SER A O 1
ATOM 1671 N N . LYS A 1 206 ? -16.330 -4.783 0.357 1.00 85.62 206 LYS A N 1
ATOM 1672 C CA . LYS A 1 206 ? -17.014 -3.564 -0.085 1.00 85.62 206 LYS A CA 1
ATOM 1673 C C . LYS A 1 206 ? -18.525 -3.761 -0.067 1.00 85.62 206 LYS A C 1
ATOM 1675 O O . LYS A 1 206 ? -19.075 -4.635 -0.742 1.00 85.62 206 LYS A O 1
ATOM 1680 N N . SER A 1 207 ? -19.207 -2.952 0.733 1.00 83.62 207 SER A N 1
ATOM 1681 C CA . SER A 1 207 ? -20.632 -3.112 1.010 1.00 83.62 207 SER A CA 1
ATOM 1682 C C . SER A 1 207 ? -21.343 -1.770 1.114 1.00 83.62 207 SER A C 1
ATOM 1684 O O . SER A 1 207 ? -20.787 -0.780 1.575 1.00 83.62 207 SER A O 1
ATOM 1686 N N . LYS A 1 208 ? -22.632 -1.750 0.760 1.00 81.88 208 LYS A N 1
ATOM 1687 C CA . LYS A 1 208 ? -23.516 -0.603 1.037 1.00 81.88 208 LYS A CA 1
ATOM 1688 C C . LYS A 1 208 ? -23.955 -0.537 2.503 1.00 81.88 208 LYS A C 1
ATOM 1690 O O . LYS A 1 208 ? -24.560 0.443 2.929 1.00 81.88 208 LYS A O 1
ATOM 1695 N N . VAL A 1 209 ? -23.718 -1.602 3.269 1.00 85.56 209 VAL A N 1
ATOM 1696 C CA . VAL A 1 209 ? -23.988 -1.629 4.708 1.00 85.56 209 VAL A CA 1
ATOM 1697 C C . VAL A 1 209 ? -22.796 -1.005 5.423 1.00 85.56 209 VAL A C 1
ATOM 1699 O O . VAL A 1 209 ? -21.703 -1.568 5.412 1.00 85.56 209 VAL A O 1
ATOM 1702 N N . ARG A 1 210 ? -23.027 0.156 6.037 1.00 87.44 210 ARG A N 1
ATOM 1703 C CA . ARG A 1 210 ? -22.000 0.905 6.767 1.00 87.44 210 ARG A CA 1
ATOM 1704 C C . ARG A 1 210 ? -21.649 0.257 8.097 1.00 87.44 210 ARG A C 1
ATOM 1706 O O . ARG A 1 210 ? -22.504 -0.359 8.743 1.00 87.44 210 ARG A O 1
ATOM 1713 N N . ILE A 1 211 ? -20.395 0.423 8.500 1.00 92.25 211 ILE A N 1
ATOM 1714 C CA . ILE A 1 211 ? -19.918 0.002 9.813 1.00 92.25 211 ILE A CA 1
ATOM 1715 C C . ILE A 1 211 ? -20.270 1.086 10.834 1.00 92.25 211 ILE A C 1
ATOM 1717 O O . ILE A 1 211 ? -20.116 2.279 10.593 1.00 92.25 211 ILE A O 1
ATOM 1721 N N . ASP A 1 212 ? -20.747 0.673 12.007 1.00 94.56 212 ASP A N 1
ATOM 1722 C CA . ASP A 1 212 ? -20.928 1.591 13.132 1.00 94.56 212 ASP A CA 1
ATOM 1723 C C . ASP A 1 212 ? -19.551 1.970 13.697 1.00 94.56 212 ASP A C 1
ATOM 1725 O O . ASP A 1 212 ? -18.974 1.245 14.515 1.00 94.56 212 ASP A O 1
ATOM 1729 N N . VAL A 1 213 ? -19.016 3.091 13.204 1.00 93.62 213 VAL A N 1
ATOM 1730 C CA . VAL A 1 213 ? -17.675 3.593 13.525 1.00 93.62 213 VAL A CA 1
ATOM 1731 C C . VAL A 1 213 ? -17.480 3.731 15.034 1.00 93.62 213 VAL A C 1
ATOM 1733 O O . VAL A 1 213 ? -16.483 3.245 15.564 1.00 93.62 213 VAL A O 1
ATOM 1736 N N . GLU A 1 214 ? -18.440 4.320 15.749 1.00 94.81 214 GLU A N 1
ATOM 1737 C CA . GLU A 1 214 ? -18.334 4.558 17.196 1.00 94.81 214 GLU A CA 1
ATOM 1738 C C . GLU A 1 214 ? -18.291 3.252 17.993 1.00 94.81 214 GLU A C 1
ATOM 1740 O O . GLU A 1 214 ? -17.602 3.153 19.010 1.00 94.81 214 GLU A O 1
ATOM 1745 N N . LYS A 1 215 ? -18.975 2.211 17.508 1.00 97.44 215 LYS A N 1
ATOM 1746 C CA . LYS A 1 215 ? -18.953 0.890 18.138 1.00 97.44 215 LYS A CA 1
ATOM 1747 C C . LYS A 1 215 ? -17.609 0.177 17.977 1.00 97.44 215 LYS A C 1
ATOM 1749 O O . LYS A 1 215 ? -17.186 -0.523 18.898 1.00 97.44 215 LYS A O 1
ATOM 1754 N N . VAL A 1 216 ? -16.956 0.306 16.821 1.00 97.38 216 VAL A N 1
ATOM 1755 C CA . VAL A 1 216 ? -15.714 -0.432 16.515 1.00 97.38 216 VAL A CA 1
ATOM 1756 C C . VAL A 1 216 ? -14.445 0.353 16.851 1.00 97.38 216 VAL A C 1
ATOM 1758 O O . VAL A 1 216 ? -13.418 -0.252 17.160 1.00 97.38 216 VAL A O 1
ATOM 1761 N N . LYS A 1 217 ? -14.507 1.689 16.864 1.00 96.31 217 LYS A N 1
ATOM 1762 C CA . LYS A 1 217 ? -13.382 2.590 17.159 1.00 96.31 217 LYS A CA 1
ATOM 1763 C C . LYS A 1 217 ? -12.611 2.215 18.432 1.00 96.31 217 LYS A C 1
ATOM 1765 O O . LYS A 1 217 ? -11.387 2.117 18.338 1.00 96.31 217 LYS A O 1
ATOM 1770 N N . PRO A 1 218 ? -13.248 1.910 19.586 1.00 97.88 218 PRO A N 1
ATOM 1771 C CA . PRO A 1 218 ? -12.512 1.520 20.789 1.00 97.88 218 PRO A CA 1
ATOM 1772 C C . PRO A 1 218 ? -11.607 0.305 20.574 1.00 97.88 218 PRO A C 1
ATOM 1774 O O . PRO A 1 218 ? -10.479 0.300 21.050 1.00 97.88 218 PRO A O 1
ATOM 1777 N N . TYR A 1 219 ? -12.064 -0.698 19.817 1.00 97.88 219 TYR A N 1
ATOM 1778 C CA . TYR A 1 219 ? -11.268 -1.887 19.515 1.00 97.88 219 TYR A CA 1
ATOM 1779 C C . TYR A 1 219 ? -10.021 -1.534 18.696 1.00 97.88 219 TYR A C 1
ATOM 1781 O O . TYR A 1 219 ? -8.907 -1.885 19.086 1.00 97.88 219 TYR A O 1
ATOM 1789 N N . TYR A 1 220 ? -10.188 -0.791 17.603 1.00 96.75 220 TYR A N 1
ATOM 1790 C CA . TYR A 1 220 ? -9.075 -0.426 16.728 1.00 96.75 220 TYR A CA 1
ATOM 1791 C C . TYR A 1 220 ? -8.073 0.516 17.389 1.00 96.75 220 TYR A C 1
ATOM 1793 O O . TYR A 1 220 ? -6.874 0.363 17.166 1.00 96.75 220 TYR A O 1
ATOM 1801 N N . LEU A 1 221 ? -8.524 1.422 18.261 1.00 95.56 221 LEU A N 1
ATOM 1802 C CA . LEU A 1 221 ? -7.622 2.244 19.069 1.00 95.56 221 LEU A CA 1
ATOM 1803 C C . LEU A 1 221 ? -6.706 1.381 19.949 1.00 95.56 221 LEU A C 1
ATOM 1805 O O . LEU A 1 221 ? -5.509 1.652 19.996 1.00 95.56 221 LEU A O 1
ATOM 1809 N N . THR A 1 222 ? -7.204 0.285 20.543 1.00 95.38 222 THR A N 1
ATOM 1810 C CA . THR A 1 222 ? -6.325 -0.633 21.297 1.00 95.38 222 THR A CA 1
ATOM 1811 C C . THR A 1 222 ? -5.269 -1.305 20.418 1.00 95.38 222 THR A C 1
ATOM 1813 O O . THR A 1 222 ? -4.152 -1.533 20.874 1.00 95.38 222 THR A O 1
ATOM 1816 N N . LEU A 1 223 ? -5.583 -1.620 19.155 1.00 94.88 223 LEU A N 1
ATOM 1817 C CA . LEU A 1 223 ? -4.608 -2.200 18.225 1.00 94.88 223 LEU A CA 1
ATOM 1818 C C . LEU A 1 223 ? -3.568 -1.168 17.787 1.00 94.88 223 LEU A C 1
ATOM 1820 O O . LEU A 1 223 ? -2.380 -1.475 17.729 1.00 94.88 223 LEU A O 1
ATOM 1824 N N . ILE A 1 224 ? -4.013 0.060 17.521 1.00 92.88 224 ILE A N 1
ATOM 1825 C CA . ILE A 1 224 ? -3.148 1.192 17.188 1.00 92.88 224 ILE A CA 1
ATOM 1826 C C . ILE A 1 224 ? -2.130 1.429 18.312 1.00 92.88 224 ILE A C 1
ATOM 1828 O O . ILE A 1 224 ? -0.935 1.516 18.035 1.00 92.88 224 ILE A O 1
ATOM 1832 N N . GLU A 1 225 ? -2.580 1.451 19.570 1.00 89.62 225 GLU A N 1
ATOM 1833 C CA . GLU A 1 225 ? -1.715 1.622 20.746 1.00 89.62 225 GLU A CA 1
ATOM 1834 C C . GLU A 1 225 ? -0.654 0.516 20.880 1.00 89.62 225 GLU A C 1
ATOM 1836 O O . GLU A 1 225 ? 0.462 0.790 21.323 1.00 89.62 225 GLU A O 1
ATOM 1841 N N . LYS A 1 226 ? -0.960 -0.726 20.469 1.00 85.12 226 LYS A N 1
ATOM 1842 C CA . LYS A 1 226 ? 0.005 -1.842 20.497 1.00 85.12 226 LYS A CA 1
ATOM 1843 C C . LYS A 1 226 ? 1.154 -1.669 19.502 1.00 85.12 226 LYS A C 1
ATOM 1845 O O . LYS A 1 226 ? 2.257 -2.143 19.779 1.00 85.12 226 LYS A O 1
ATOM 1850 N N . VAL A 1 227 ? 0.901 -1.056 18.341 1.00 78.38 227 VAL A N 1
ATOM 1851 C CA . VAL A 1 227 ? 1.884 -1.008 17.240 1.00 78.38 227 VAL A CA 1
ATOM 1852 C C . VAL A 1 227 ? 2.556 0.340 17.040 1.00 78.38 227 VAL A C 1
ATOM 1854 O O . VAL A 1 227 ? 3.552 0.416 16.318 1.00 78.38 227 VAL A O 1
ATOM 1857 N N . SER A 1 228 ? 2.014 1.410 17.621 1.00 62.69 228 SER A N 1
ATOM 1858 C CA . SER A 1 228 ? 2.553 2.752 17.447 1.00 62.69 228 SER A CA 1
ATOM 1859 C C . SER A 1 228 ? 2.241 3.649 18.640 1.00 62.69 228 SER A C 1
ATOM 1861 O O . SER A 1 228 ? 1.108 3.729 19.105 1.00 62.69 228 SER A O 1
ATOM 1863 N N . THR A 1 229 ? 3.251 4.392 19.101 1.00 50.19 229 THR A N 1
ATOM 1864 C CA . THR A 1 229 ? 3.054 5.512 20.034 1.00 50.19 229 THR A CA 1
ATOM 1865 C C . THR A 1 229 ? 2.744 6.831 19.322 1.00 50.19 229 THR A C 1
ATOM 1867 O O . THR A 1 229 ? 2.345 7.774 19.998 1.00 50.19 229 THR A O 1
ATOM 1870 N N . THR A 1 230 ? 2.903 6.943 17.997 1.00 48.41 230 THR A N 1
ATOM 1871 C CA . THR A 1 230 ? 2.432 8.056 17.141 1.00 48.41 230 THR A CA 1
ATOM 1872 C C . THR A 1 230 ? 2.737 7.681 15.684 1.00 48.41 230 THR A C 1
ATOM 1874 O O . THR A 1 230 ? 3.864 7.271 15.414 1.00 48.41 230 THR A O 1
ATOM 1877 N N . LEU A 1 231 ? 1.801 7.837 14.734 1.00 53.81 231 LEU A N 1
ATOM 1878 C CA . LEU A 1 231 ? 2.114 7.602 13.310 1.00 53.81 231 LEU A CA 1
ATOM 1879 C C . LEU A 1 231 ? 2.942 8.732 12.680 1.00 53.81 231 LEU A C 1
ATOM 1881 O O . LEU A 1 231 ? 3.276 8.659 11.500 1.00 53.81 231 LEU A O 1
ATOM 1885 N N . VAL A 1 232 ? 3.315 9.741 13.473 1.00 44.59 232 VAL A N 1
ATOM 1886 C CA . VAL A 1 232 ? 4.309 10.757 13.142 1.00 44.59 232 VAL A CA 1
ATOM 1887 C C . VAL A 1 232 ? 4.941 11.291 14.438 1.00 44.59 232 VAL A C 1
ATOM 1889 O O . VAL A 1 232 ? 4.237 11.753 15.328 1.00 44.59 232 VAL A O 1
ATOM 1892 N N . ARG A 1 233 ? 6.270 11.230 14.565 1.00 34.34 233 ARG A N 1
ATOM 1893 C CA . ARG A 1 233 ? 7.087 11.958 15.564 1.00 34.34 233 ARG A CA 1
ATOM 1894 C C . ARG A 1 233 ? 8.490 12.112 14.958 1.00 34.34 233 ARG A C 1
ATOM 1896 O O . ARG A 1 233 ? 8.957 11.188 14.312 1.00 34.34 233 ARG A O 1
ATOM 1903 N N . LYS A 1 234 ? 9.288 13.170 15.115 1.00 32.34 234 LYS A N 1
ATOM 1904 C CA . LYS A 1 234 ? 9.327 14.342 15.997 1.00 32.34 234 LYS A CA 1
ATOM 1905 C C . LYS A 1 234 ? 10.136 15.398 15.228 1.00 32.34 234 LYS A C 1
ATOM 1907 O O . LYS A 1 234 ? 11.247 15.084 14.797 1.00 32.34 234 LYS A O 1
ATOM 1912 N N . LEU A 1 235 ? 9.653 16.635 15.087 1.00 34.41 235 LEU A N 1
ATOM 1913 C CA . LEU A 1 235 ? 10.511 17.729 14.616 1.00 34.41 235 LEU A CA 1
ATOM 1914 C C . LEU A 1 235 ? 11.700 17.872 15.576 1.00 34.41 235 LEU A C 1
ATOM 1916 O O . LEU A 1 235 ? 11.552 18.265 16.737 1.00 34.41 235 LEU A O 1
ATOM 1920 N N . GLY A 1 236 ? 12.889 17.531 15.082 1.00 30.91 236 GLY A N 1
ATOM 1921 C CA . GLY A 1 236 ? 14.146 17.942 15.682 1.00 30.91 236 GLY A CA 1
ATOM 1922 C C . GLY A 1 236 ? 14.163 19.465 15.765 1.00 30.91 236 GLY A C 1
ATOM 1923 O O . GLY A 1 236 ? 14.026 20.167 14.768 1.00 30.91 236 GLY A O 1
ATOM 1924 N N . SER A 1 237 ? 14.276 19.973 16.984 1.00 33.00 237 SER A N 1
ATOM 1925 C CA . SER A 1 237 ? 14.345 21.388 17.320 1.00 33.00 237 SER A CA 1
ATOM 1926 C C . SER A 1 237 ? 15.379 22.151 16.485 1.00 33.00 237 SER A C 1
ATOM 1928 O O . SER A 1 237 ? 16.570 21.881 16.613 1.00 33.00 237 SER A O 1
ATOM 1930 N N . THR A 1 238 ? 14.952 23.169 15.736 1.00 24.31 238 THR A N 1
ATOM 1931 C CA . THR A 1 238 ? 15.615 24.487 15.655 1.00 24.31 238 THR A CA 1
ATOM 1932 C C . THR A 1 238 ? 14.582 25.504 15.171 1.00 24.31 238 THR A C 1
ATOM 1934 O O . THR A 1 238 ? 14.288 25.613 13.985 1.00 24.31 238 THR A O 1
ATOM 1937 N N . VAL A 1 239 ? 14.002 26.254 16.108 1.00 23.77 239 VAL A N 1
ATOM 1938 C CA . VAL A 1 239 ? 13.201 27.438 15.788 1.00 23.77 239 VAL A CA 1
ATOM 1939 C C . VAL A 1 239 ? 14.165 28.527 15.316 1.00 23.77 239 VAL A C 1
ATOM 1941 O O . VAL A 1 239 ? 14.828 29.157 16.135 1.00 23.77 239 VAL A O 1
ATOM 1944 N N . GLN A 1 240 ? 14.237 28.776 14.009 1.00 24.42 240 GLN A N 1
ATOM 1945 C CA . GLN A 1 240 ? 14.613 30.096 13.503 1.00 24.42 240 GLN A CA 1
ATOM 1946 C C . GLN A 1 240 ? 13.330 30.833 13.123 1.00 24.42 240 GLN A C 1
ATOM 1948 O O . GLN A 1 240 ? 12.666 30.513 12.141 1.00 24.42 240 GLN A O 1
ATOM 1953 N N . ARG A 1 241 ? 12.965 31.817 13.953 1.00 22.12 241 ARG A N 1
ATOM 1954 C CA . ARG A 1 241 ? 11.948 32.823 13.634 1.00 22.12 241 ARG A CA 1
ATOM 1955 C C . ARG A 1 241 ? 12.368 33.549 12.357 1.00 22.12 241 ARG A C 1
ATOM 1957 O O . ARG A 1 241 ? 13.371 34.254 12.372 1.00 22.12 241 ARG A O 1
ATOM 1964 N N . PHE A 1 242 ? 11.577 33.420 11.299 1.00 23.44 242 PHE A N 1
ATOM 1965 C CA . PHE A 1 242 ? 11.591 34.357 10.181 1.00 23.44 242 PHE A CA 1
ATOM 1966 C C . PHE A 1 242 ? 10.365 35.264 10.296 1.00 23.44 242 PHE A C 1
ATOM 1968 O O . PHE A 1 242 ? 9.224 34.804 10.248 1.00 23.44 242 PHE A O 1
ATOM 1975 N N . GLU A 1 243 ? 10.612 36.556 10.498 1.00 22.58 243 GLU A N 1
ATOM 1976 C CA . GLU A 1 243 ? 9.595 37.601 10.403 1.00 22.58 243 GLU A CA 1
ATOM 1977 C C . GLU A 1 243 ? 9.205 37.808 8.932 1.00 22.58 243 GLU A C 1
ATOM 1979 O O . GLU A 1 243 ? 10.062 37.966 8.062 1.00 22.58 243 GLU A O 1
ATOM 1984 N N . TRP A 1 244 ? 7.901 37.805 8.649 1.00 26.14 244 TRP A N 1
ATOM 1985 C CA . TRP A 1 244 ? 7.345 38.061 7.319 1.00 26.14 244 TRP A CA 1
ATOM 1986 C C . TRP A 1 244 ? 7.108 39.562 7.101 1.00 26.14 244 TRP A C 1
ATOM 1988 O O . TRP A 1 244 ? 6.322 40.185 7.820 1.00 26.14 244 TRP A O 1
ATOM 1998 N N . SER A 1 245 ? 7.725 40.147 6.068 1.00 26.86 245 SER A N 1
ATOM 1999 C CA . SER A 1 245 ? 7.421 41.515 5.627 1.00 26.86 245 SER A CA 1
ATOM 2000 C C . SER A 1 245 ? 6.249 41.530 4.628 1.00 26.86 245 SER A C 1
ATOM 2002 O O . SER A 1 245 ? 6.210 40.796 3.644 1.00 26.86 245 SER A O 1
ATOM 2004 N N . HIS A 1 246 ? 5.253 42.373 4.905 1.00 33.41 246 HIS A N 1
ATOM 2005 C CA . HIS A 1 246 ? 3.921 42.391 4.280 1.00 33.41 246 HIS A CA 1
ATOM 2006 C C . HIS A 1 246 ? 3.827 43.160 2.938 1.00 33.41 246 HIS A C 1
ATOM 2008 O O . HIS A 1 246 ? 2.810 43.787 2.655 1.00 33.41 246 HIS A O 1
ATOM 2014 N N . ALA A 1 247 ? 4.856 43.161 2.084 1.00 31.28 247 ALA A N 1
ATOM 2015 C CA . ALA A 1 247 ? 4.900 44.132 0.977 1.00 31.28 247 ALA A CA 1
ATOM 2016 C C . ALA A 1 247 ? 4.310 43.687 -0.384 1.00 31.28 247 ALA A C 1
ATOM 2018 O O . ALA A 1 247 ? 3.983 44.562 -1.177 1.00 31.28 247 ALA A O 1
ATOM 2019 N N . ASN A 1 248 ? 4.120 42.390 -0.682 1.00 33.38 248 ASN A N 1
ATOM 2020 C CA . ASN A 1 248 ? 3.796 41.954 -2.064 1.00 33.38 248 ASN A CA 1
ATOM 2021 C C . ASN A 1 248 ? 2.510 41.125 -2.258 1.00 33.38 248 ASN A C 1
ATOM 2023 O O . ASN A 1 248 ? 2.143 40.841 -3.395 1.00 33.38 248 ASN A O 1
ATOM 2027 N N . ALA A 1 249 ? 1.763 40.797 -1.201 1.00 33.19 249 ALA A N 1
ATOM 2028 C CA . ALA A 1 249 ? 0.568 39.946 -1.317 1.00 33.19 249 ALA A CA 1
ATOM 2029 C C . ALA A 1 249 ? -0.622 40.614 -2.050 1.00 33.19 249 ALA A C 1
ATOM 2031 O O . ALA A 1 249 ? -1.511 39.934 -2.559 1.00 33.19 249 ALA A O 1
ATOM 2032 N N . GLY A 1 250 ? -0.652 41.951 -2.124 1.00 31.83 250 GLY A N 1
ATOM 2033 C CA . GLY A 1 250 ? -1.778 42.696 -2.701 1.00 31.83 250 GLY A CA 1
ATOM 2034 C C . GLY A 1 250 ? -1.842 42.692 -4.233 1.00 31.83 250 GLY A C 1
ATOM 2035 O O . GLY A 1 250 ? -2.934 42.722 -4.794 1.00 31.83 250 GLY A O 1
ATOM 2036 N N . LEU A 1 251 ? -0.697 42.634 -4.923 1.00 31.58 251 LEU A N 1
ATOM 2037 C CA . LEU A 1 251 ? -0.640 42.709 -6.391 1.00 31.58 251 LEU A CA 1
ATOM 2038 C C . LEU A 1 251 ? -0.948 41.361 -7.062 1.00 31.58 251 LEU A C 1
ATOM 2040 O O . LEU A 1 251 ? -1.619 41.333 -8.093 1.00 31.58 251 LEU A O 1
ATOM 2044 N N . GLU A 1 252 ? -0.536 40.245 -6.457 1.00 33.88 252 GLU A N 1
ATOM 2045 C CA . GLU A 1 252 ? -0.763 38.900 -7.008 1.00 33.88 252 GLU A CA 1
ATOM 2046 C C . GLU A 1 252 ? -2.247 38.502 -6.996 1.00 33.88 252 GLU A C 1
ATOM 2048 O O . GLU A 1 252 ? -2.754 37.950 -7.973 1.00 33.88 252 GLU A O 1
ATOM 2053 N N . ILE A 1 253 ? -2.989 38.858 -5.942 1.00 33.94 253 ILE A N 1
ATOM 2054 C CA . ILE A 1 253 ? -4.414 38.508 -5.814 1.00 33.94 253 ILE A CA 1
ATOM 2055 C C . ILE A 1 253 ? -5.279 39.265 -6.836 1.00 33.94 253 ILE A C 1
ATOM 2057 O O . ILE A 1 253 ? -6.256 38.718 -7.355 1.00 33.94 253 ILE A O 1
ATOM 2061 N N . VAL A 1 254 ? -4.918 40.509 -7.163 1.00 35.38 254 VAL A N 1
ATOM 2062 C CA . VAL A 1 254 ? -5.666 41.339 -8.122 1.00 35.38 254 VAL A CA 1
ATOM 2063 C C . VAL A 1 254 ? -5.466 40.839 -9.555 1.00 35.38 254 VAL A C 1
ATOM 2065 O O . VAL A 1 254 ? -6.437 40.720 -10.301 1.00 35.38 254 VAL A O 1
ATOM 2068 N N . VAL A 1 255 ? -4.237 40.459 -9.921 1.00 37.19 255 VAL A N 1
ATOM 2069 C CA . VAL A 1 255 ? -3.920 39.939 -11.263 1.00 37.19 255 VAL A CA 1
ATOM 2070 C C . VAL A 1 255 ? -4.591 38.584 -11.510 1.00 37.19 255 VAL A C 1
ATOM 2072 O O . VAL A 1 255 ? -5.149 38.359 -12.585 1.00 37.19 255 VAL A O 1
ATOM 2075 N N . ILE A 1 256 ? -4.617 37.703 -10.505 1.00 37.84 256 ILE A N 1
ATOM 2076 C CA . ILE A 1 256 ? -5.269 36.389 -10.609 1.00 37.84 256 ILE A CA 1
ATOM 2077 C C . ILE A 1 256 ? -6.792 36.531 -10.772 1.00 37.84 256 ILE A C 1
ATOM 2079 O O . ILE A 1 256 ? -7.391 35.828 -11.590 1.00 37.84 256 ILE A O 1
ATOM 2083 N N . ARG A 1 257 ? -7.429 37.466 -10.053 1.00 38.44 257 ARG A N 1
ATOM 2084 C CA . ARG A 1 257 ? -8.877 37.716 -10.174 1.00 38.44 257 ARG A CA 1
ATOM 2085 C C . ARG A 1 257 ? -9.263 38.273 -11.544 1.00 38.44 257 ARG A C 1
ATOM 2087 O O . ARG A 1 257 ? -10.233 37.794 -12.132 1.00 38.44 257 ARG A O 1
ATOM 2094 N N . GLU A 1 258 ? -8.487 39.212 -12.080 1.00 40.94 258 GLU A N 1
ATOM 2095 C CA . GLU A 1 258 ? -8.758 39.817 -13.391 1.00 40.94 258 GLU A CA 1
ATOM 2096 C C . GLU A 1 258 ? -8.565 38.801 -14.536 1.00 40.94 258 GLU A C 1
ATOM 2098 O O . GLU A 1 258 ? -9.386 38.724 -15.454 1.00 40.94 258 GLU A O 1
ATOM 2103 N N . LEU A 1 259 ? -7.535 37.946 -14.453 1.00 40.28 259 LEU A N 1
ATOM 2104 C CA . LEU A 1 259 ? -7.307 36.863 -15.419 1.00 40.28 259 LEU A CA 1
ATOM 2105 C C . LEU A 1 259 ? -8.444 35.832 -15.409 1.00 40.28 259 LEU A C 1
ATOM 2107 O O . LEU A 1 259 ? -8.909 35.412 -16.470 1.00 40.28 259 LEU A O 1
ATOM 2111 N N . HIS A 1 260 ? -8.941 35.468 -14.225 1.00 40.50 260 HIS A N 1
ATOM 2112 C CA . HIS A 1 260 ? -10.059 34.536 -14.087 1.00 40.50 260 HIS A CA 1
ATOM 2113 C C . HIS A 1 260 ? -11.373 35.115 -14.644 1.00 40.50 260 HIS A C 1
ATOM 2115 O O . HIS A 1 260 ? -12.139 34.426 -15.328 1.00 40.50 260 HIS A O 1
ATOM 2121 N N . GLN A 1 261 ? -11.628 36.404 -14.406 1.00 41.31 261 GLN A N 1
ATOM 2122 C CA . GLN A 1 261 ? -12.832 37.082 -14.887 1.00 41.31 261 GLN A CA 1
ATOM 2123 C C . GLN A 1 261 ? -12.837 37.231 -16.416 1.00 41.31 261 GLN A C 1
ATOM 2125 O O . GLN A 1 261 ? -13.866 36.996 -17.055 1.00 41.31 261 GLN A O 1
ATOM 2130 N N . ARG A 1 262 ? -11.686 37.529 -17.031 1.00 45.84 262 ARG A N 1
ATOM 2131 C CA . ARG A 1 262 ? -11.580 37.668 -18.495 1.00 45.84 262 ARG A CA 1
ATOM 2132 C C . ARG A 1 262 ? -11.571 36.336 -19.233 1.00 45.84 262 ARG A C 1
ATOM 2134 O O . ARG A 1 262 ? -12.193 36.238 -20.290 1.00 45.84 262 ARG A O 1
ATOM 2141 N N . ALA A 1 263 ? -10.980 35.291 -18.651 1.00 40.19 263 ALA A N 1
ATOM 2142 C CA . ALA A 1 263 ? -11.127 33.931 -19.167 1.00 40.19 263 ALA A CA 1
ATOM 2143 C C . ALA A 1 263 ? -12.611 33.522 -19.209 1.00 40.19 263 ALA A C 1
ATOM 2145 O O . ALA A 1 263 ? -13.091 33.020 -20.223 1.00 40.19 263 ALA A O 1
ATOM 2146 N N . SER A 1 264 ? -13.370 33.840 -18.156 1.00 40.62 264 SER A N 1
ATOM 2147 C CA . SER A 1 264 ? -14.810 33.554 -18.088 1.00 40.62 264 SER A CA 1
ATOM 2148 C C . SER A 1 264 ? -15.614 34.288 -19.176 1.00 40.62 264 SER A C 1
ATOM 2150 O O . SER A 1 264 ? -16.507 33.703 -19.789 1.00 40.62 264 SER A O 1
ATOM 2152 N N . GLN A 1 265 ? -15.267 35.543 -19.478 1.00 40.47 265 GLN A N 1
ATOM 2153 C CA . GLN A 1 265 ? -15.909 36.330 -20.541 1.00 40.47 265 GLN A CA 1
ATOM 2154 C C . GLN A 1 265 ? -15.567 35.823 -21.950 1.00 40.47 265 GLN A C 1
ATOM 2156 O O . GLN A 1 265 ? -16.450 35.770 -22.805 1.00 40.47 265 GLN A O 1
ATOM 2161 N N . PHE A 1 266 ? -14.322 35.394 -22.181 1.00 41.22 266 PHE A N 1
ATOM 2162 C CA . PHE A 1 266 ? -13.896 34.786 -23.446 1.00 41.22 266 PHE A CA 1
ATOM 2163 C C . PHE A 1 266 ? -14.690 33.508 -23.758 1.00 41.22 266 PHE A C 1
ATOM 2165 O O . PHE A 1 266 ? -15.202 33.338 -24.866 1.00 41.22 266 PHE A O 1
ATOM 2172 N N . PHE A 1 267 ? -14.862 32.625 -22.769 1.00 41.00 267 PHE A N 1
ATOM 2173 C CA . PHE A 1 267 ? -15.639 31.397 -22.951 1.00 41.00 267 PHE A CA 1
ATOM 2174 C C . PHE A 1 267 ? -17.139 31.665 -23.120 1.00 41.00 267 PHE A C 1
ATOM 2176 O O . PHE A 1 267 ? -17.792 30.966 -23.895 1.00 41.00 267 PHE A O 1
ATOM 2183 N N . PHE A 1 268 ? -17.681 32.700 -22.468 1.00 38.22 268 PHE A N 1
ATOM 2184 C CA . PHE A 1 268 ? -19.065 33.128 -22.674 1.00 38.22 268 PHE A CA 1
ATOM 2185 C C . PHE A 1 268 ? -19.293 33.656 -24.098 1.00 38.22 268 PHE A C 1
ATOM 2187 O O . PHE A 1 268 ? -20.217 33.202 -24.768 1.00 38.22 268 PHE A O 1
ATOM 2194 N N . ALA A 1 269 ? -18.407 34.524 -24.601 1.00 37.19 269 ALA A N 1
ATOM 2195 C CA . ALA A 1 269 ? -18.471 35.050 -25.967 1.00 37.19 269 ALA A CA 1
ATOM 2196 C C . ALA A 1 269 ? -18.371 33.934 -27.022 1.00 37.19 269 ALA A C 1
ATOM 2198 O O . ALA A 1 269 ? -19.164 33.891 -27.963 1.00 37.19 269 ALA A O 1
ATOM 2199 N N . LYS A 1 270 ? -17.470 32.961 -26.816 1.00 37.91 270 LYS A N 1
ATOM 2200 C CA . LYS A 1 270 ? -17.311 31.808 -27.715 1.00 37.91 270 LYS A CA 1
ATOM 2201 C C . LYS A 1 270 ? -18.525 30.869 -27.698 1.00 37.91 270 LYS A C 1
ATOM 2203 O O . LYS A 1 270 ? -18.860 30.294 -28.729 1.00 37.91 270 LYS A O 1
ATOM 2208 N N . ARG A 1 271 ? -19.209 30.738 -26.554 1.00 36.34 271 ARG A N 1
ATOM 2209 C CA . ARG A 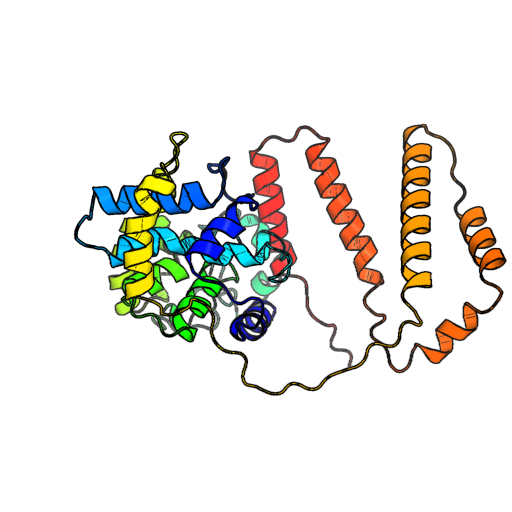1 271 ? -20.429 29.924 -26.400 1.00 36.34 271 ARG A CA 1
ATOM 2210 C C . ARG A 1 271 ? -21.639 30.518 -27.126 1.00 36.34 271 ARG A C 1
ATOM 2212 O O . ARG A 1 271 ? -22.504 29.763 -27.551 1.00 36.34 271 ARG A O 1
ATOM 2219 N N . ILE A 1 272 ? -21.689 31.841 -27.280 1.00 39.12 272 ILE A N 1
ATOM 2220 C CA . ILE A 1 272 ? -22.785 32.545 -27.969 1.00 39.12 272 ILE A CA 1
ATOM 2221 C C . ILE A 1 272 ? -22.436 32.956 -29.409 1.00 39.12 272 ILE A C 1
ATOM 2223 O O . ILE A 1 272 ? -23.226 33.635 -30.056 1.00 39.12 272 ILE A O 1
ATOM 2227 N N . GLY A 1 273 ? -21.262 32.560 -29.916 1.00 33.34 273 GLY A N 1
ATOM 2228 C CA . GLY A 1 273 ? -20.822 32.872 -31.280 1.00 33.34 273 GLY A CA 1
ATOM 2229 C C . GLY A 1 273 ? -20.442 34.340 -31.511 1.00 33.34 273 GLY A C 1
ATOM 2230 O O . GLY A 1 273 ? -20.429 34.788 -32.655 1.00 33.34 273 GLY A O 1
ATOM 2231 N N . ALA A 1 274 ? -20.138 35.095 -30.452 1.00 35.78 274 ALA A N 1
ATOM 2232 C CA . ALA A 1 274 ? -19.725 36.492 -30.556 1.00 35.78 274 ALA A CA 1
ATOM 2233 C C . ALA A 1 274 ? -18.205 36.609 -30.805 1.00 35.78 274 ALA A C 1
ATOM 2235 O O . ALA A 1 274 ? -17.427 35.880 -30.179 1.00 35.78 274 ALA A O 1
ATOM 2236 N N . PRO A 1 275 ? -17.749 37.524 -31.682 1.00 35.66 275 PRO A N 1
ATOM 2237 C CA . PRO A 1 275 ? -16.324 37.789 -31.857 1.00 35.66 275 PRO A CA 1
ATOM 2238 C C . PRO A 1 275 ? -15.730 38.410 -30.581 1.00 35.66 275 PRO A C 1
ATOM 2240 O O . PRO A 1 275 ? -16.335 39.291 -29.973 1.00 35.66 275 PRO A O 1
ATOM 2243 N N . TYR A 1 276 ? -14.543 37.948 -30.177 1.00 46.53 276 TYR A N 1
ATOM 2244 C CA . TYR A 1 276 ? -13.815 38.444 -29.004 1.00 46.53 276 TYR A CA 1
ATOM 2245 C C . TYR A 1 276 ? -12.399 38.861 -29.417 1.00 46.53 276 TYR A C 1
ATOM 2247 O O . TYR A 1 276 ? -11.625 38.023 -29.885 1.00 46.53 276 TYR A O 1
ATOM 2255 N N . ASP A 1 277 ? -12.068 40.147 -29.270 1.00 45.56 277 ASP A N 1
ATOM 2256 C CA . ASP A 1 277 ? -10.792 40.714 -29.718 1.00 45.56 277 ASP A CA 1
ATOM 2257 C C . ASP A 1 277 ? -9.735 40.704 -28.598 1.00 45.56 277 ASP A C 1
ATOM 2259 O O . ASP A 1 277 ? -9.813 41.425 -27.601 1.00 45.56 277 ASP A O 1
ATOM 2263 N N . MET A 1 278 ? -8.713 39.868 -28.778 1.00 38.47 278 MET A N 1
ATOM 2264 C CA . MET A 1 278 ? -7.592 39.715 -27.846 1.00 38.47 278 MET A CA 1
ATOM 2265 C C . MET A 1 278 ? -6.627 40.916 -27.856 1.00 38.47 278 MET A C 1
ATOM 2267 O O . MET A 1 278 ? -5.887 41.102 -26.885 1.00 38.47 278 MET A O 1
ATOM 2271 N N . TYR A 1 279 ? -6.624 41.749 -28.905 1.00 40.00 279 TYR A N 1
ATOM 2272 C CA . TYR A 1 279 ? -5.736 42.915 -28.996 1.00 40.00 279 TYR A CA 1
ATOM 2273 C C . TYR A 1 279 ? -6.158 44.047 -28.051 1.00 40.00 279 TYR A C 1
ATOM 2275 O O . TYR A 1 279 ? -5.300 44.712 -27.466 1.00 40.00 279 TYR A O 1
ATOM 2283 N N . GLU A 1 280 ? -7.459 44.210 -27.802 1.00 42.28 280 GLU A N 1
ATOM 2284 C CA . GLU A 1 280 ? -7.988 45.218 -26.873 1.00 42.28 280 GLU A CA 1
ATOM 2285 C C . GLU A 1 280 ? -7.609 44.917 -25.406 1.00 42.28 280 GLU A C 1
ATOM 2287 O O . GLU A 1 280 ? -7.368 45.821 -24.600 1.00 42.28 280 GLU A O 1
ATOM 2292 N N . VAL A 1 281 ? -7.490 43.630 -25.056 1.00 41.47 281 VAL A N 1
ATOM 2293 C CA . VAL A 1 281 ? -7.092 43.168 -23.714 1.00 41.47 281 VAL A CA 1
ATOM 2294 C C . VAL A 1 281 ? -5.633 43.509 -23.424 1.00 41.47 281 VAL A C 1
ATOM 2296 O O . VAL A 1 281 ? -5.323 44.012 -22.343 1.00 41.47 281 VAL A O 1
ATOM 2299 N N . ARG A 1 282 ? -4.745 43.289 -24.400 1.00 39.28 282 ARG A N 1
ATOM 2300 C CA . ARG A 1 282 ? -3.319 43.615 -24.285 1.00 39.28 282 ARG A CA 1
ATOM 2301 C C . ARG A 1 282 ? -3.097 45.120 -24.125 1.00 39.28 282 ARG A C 1
ATOM 2303 O O . ARG A 1 282 ? -2.371 45.536 -23.228 1.00 39.28 282 ARG A O 1
ATOM 2310 N N . HIS A 1 283 ? -3.794 45.929 -24.919 1.00 44.31 283 HIS A N 1
ATOM 2311 C CA . HIS A 1 283 ? -3.654 47.385 -24.885 1.00 44.31 283 HIS A CA 1
ATOM 2312 C C . HIS A 1 283 ? -4.144 48.005 -23.559 1.00 44.31 283 HIS A C 1
ATOM 2314 O O . HIS A 1 283 ? -3.544 48.960 -23.066 1.00 44.31 283 HIS A O 1
ATOM 2320 N N . LYS A 1 284 ? -5.192 47.432 -22.941 1.00 43.06 284 LYS A N 1
ATOM 2321 C CA . LYS A 1 284 ? -5.701 47.836 -21.611 1.00 43.06 284 LYS A CA 1
ATOM 2322 C C . LYS A 1 284 ? -4.785 47.419 -20.454 1.00 43.06 284 LYS A C 1
ATOM 2324 O O . LYS A 1 284 ? -4.729 48.108 -19.438 1.00 43.06 284 LYS A O 1
ATOM 2329 N N . LEU A 1 285 ? -4.063 46.305 -20.585 1.00 39.69 285 LEU A N 1
ATOM 2330 C CA . LEU A 1 285 ? -3.054 45.893 -19.601 1.00 39.69 285 LEU A CA 1
ATOM 2331 C C . LEU A 1 285 ? -1.810 46.792 -19.678 1.00 39.69 285 LEU A C 1
ATOM 2333 O O . LEU A 1 285 ? -1.292 47.217 -18.650 1.00 39.69 285 LEU A O 1
ATOM 2337 N N . GLU A 1 286 ? -1.380 47.158 -20.885 1.00 42.72 286 GLU A N 1
ATOM 2338 C CA . GLU A 1 286 ? -0.246 48.067 -21.090 1.00 42.72 286 GLU A CA 1
ATOM 2339 C C . GLU A 1 286 ? -0.560 49.510 -20.633 1.00 42.72 286 GLU A C 1
ATOM 2341 O O . GLU A 1 286 ? 0.321 50.179 -20.087 1.00 42.72 286 GLU A O 1
ATOM 2346 N N . SER A 1 287 ? -1.815 49.973 -20.751 1.00 44.06 287 SER A N 1
ATOM 2347 C CA . SER A 1 287 ? -2.236 51.300 -20.265 1.00 44.06 287 SER A CA 1
ATOM 2348 C C . SER A 1 287 ? -2.400 51.389 -18.744 1.00 44.06 287 SER A C 1
ATOM 2350 O O . SER A 1 287 ? -2.138 52.443 -18.171 1.00 44.06 287 SER A O 1
ATOM 2352 N N . ASN A 1 288 ? -2.822 50.306 -18.080 1.00 40.47 288 ASN A N 1
ATOM 2353 C CA . ASN A 1 288 ? -3.087 50.300 -16.634 1.00 40.47 288 ASN A CA 1
ATOM 2354 C C . ASN A 1 288 ? -1.828 50.100 -15.775 1.00 40.47 288 ASN A C 1
ATOM 2356 O O . ASN A 1 288 ? -1.834 50.475 -14.605 1.00 40.47 288 ASN A O 1
ATOM 2360 N N . TYR A 1 289 ? -0.758 49.527 -16.338 1.00 44.97 289 TYR A N 1
ATOM 2361 C CA . TYR A 1 289 ? 0.451 49.159 -15.585 1.00 44.97 289 TYR A CA 1
ATOM 2362 C C . TYR A 1 289 ? 1.741 49.845 -16.064 1.00 44.97 289 TYR A C 1
ATOM 2364 O O . TYR A 1 289 ? 2.819 49.508 -15.584 1.00 44.97 289 TYR A O 1
ATOM 2372 N N . GLY A 1 290 ? 1.637 50.830 -16.964 1.00 35.41 290 GLY A N 1
ATOM 2373 C CA . GLY A 1 290 ? 2.685 51.811 -17.258 1.00 35.41 290 GLY A CA 1
ATOM 2374 C C . GLY A 1 290 ? 4.053 51.236 -17.650 1.00 35.41 290 GLY A C 1
ATOM 2375 O O . GLY A 1 290 ? 4.925 51.055 -16.808 1.00 35.41 290 GLY A O 1
ATOM 2376 N N . GLY A 1 291 ? 4.281 51.042 -18.952 1.00 38.59 291 GLY A N 1
ATOM 2377 C CA . GLY A 1 291 ? 5.590 51.201 -19.615 1.00 38.59 291 GLY A CA 1
ATOM 2378 C C . GLY A 1 291 ? 6.803 50.360 -19.173 1.00 38.59 291 GLY A C 1
ATOM 2379 O O . GLY A 1 291 ? 7.871 50.543 -19.747 1.00 38.59 291 GLY A O 1
ATOM 2380 N N . ASN A 1 292 ? 6.697 49.447 -18.205 1.00 39.41 292 ASN A N 1
ATOM 2381 C CA . ASN A 1 292 ? 7.852 48.715 -17.655 1.00 39.41 292 ASN A CA 1
ATOM 2382 C C . ASN A 1 292 ? 7.860 47.206 -17.942 1.00 39.41 292 ASN A C 1
ATOM 2384 O O . ASN A 1 292 ? 8.653 46.475 -17.350 1.00 39.41 292 ASN A O 1
ATOM 2388 N N . PHE A 1 293 ? 7.046 46.724 -18.883 1.00 36.94 293 PHE A N 1
ATOM 2389 C CA . PHE A 1 293 ? 7.077 45.311 -19.282 1.00 36.94 293 PHE A CA 1
ATOM 2390 C C . PHE A 1 293 ? 8.429 44.906 -19.909 1.00 36.94 293 PHE A C 1
ATOM 2392 O O . PHE A 1 293 ? 8.938 43.824 -19.632 1.00 36.94 293 PHE A O 1
ATOM 2399 N N . SER A 1 294 ? 9.085 45.807 -20.649 1.00 33.78 294 SER A N 1
ATOM 2400 C CA . SER A 1 294 ? 10.376 45.541 -21.309 1.00 33.78 294 SER A CA 1
ATOM 2401 C C . SER A 1 294 ? 11.587 45.535 -20.363 1.00 33.78 294 SER A C 1
ATOM 2403 O O . SER A 1 294 ? 12.630 44.968 -20.687 1.00 33.78 294 SER A O 1
ATOM 2405 N N . ARG A 1 295 ? 11.478 46.127 -19.164 1.00 33.81 295 ARG A N 1
ATOM 2406 C CA . ARG A 1 295 ? 12.562 46.124 -18.161 1.00 33.81 295 ARG A CA 1
ATOM 2407 C C . ARG A 1 295 ? 12.563 44.879 -17.274 1.00 33.81 295 ARG A C 1
ATOM 2409 O O . ARG A 1 295 ? 13.598 44.562 -16.687 1.00 33.81 295 ARG A O 1
ATOM 2416 N N . ILE A 1 296 ? 11.435 44.173 -17.205 1.00 34.44 296 ILE A N 1
ATOM 2417 C CA . ILE A 1 296 ? 11.307 42.901 -16.484 1.00 34.44 296 ILE A CA 1
ATOM 2418 C C . ILE A 1 296 ? 11.957 41.768 -17.290 1.00 34.44 296 ILE A C 1
ATOM 2420 O O . ILE A 1 296 ? 12.603 40.903 -16.704 1.00 34.44 296 ILE A O 1
ATOM 2424 N N . GLU A 1 297 ? 11.911 41.809 -18.622 1.00 30.78 297 GLU A N 1
ATOM 2425 C CA . GLU A 1 297 ? 12.568 40.790 -19.454 1.00 30.78 297 GLU A CA 1
ATOM 2426 C C . GLU A 1 297 ? 14.093 40.753 -19.264 1.00 30.78 297 GLU A C 1
ATOM 2428 O O . GLU A 1 297 ? 14.662 39.679 -19.097 1.00 30.78 297 GLU A O 1
ATOM 2433 N N . HIS A 1 298 ? 14.777 41.899 -19.178 1.00 28.41 298 HIS A N 1
ATOM 2434 C CA . HIS A 1 298 ? 16.247 41.896 -19.182 1.00 28.41 298 HIS A CA 1
ATOM 2435 C C . HIS A 1 298 ? 16.931 41.648 -17.826 1.00 28.41 298 HIS A C 1
ATOM 2437 O O . HIS A 1 298 ? 18.103 41.272 -17.813 1.00 28.41 298 HIS A O 1
ATOM 2443 N N . ARG A 1 299 ? 16.245 41.819 -16.684 1.00 27.14 299 ARG A N 1
ATOM 2444 C CA . ARG A 1 299 ? 16.813 41.483 -15.355 1.00 27.14 299 ARG A CA 1
ATOM 2445 C C . ARG A 1 299 ? 16.452 40.088 -14.849 1.00 27.14 299 ARG A C 1
ATOM 2447 O O . ARG A 1 299 ? 17.102 39.609 -13.926 1.00 27.14 299 ARG A O 1
ATOM 2454 N N . THR A 1 300 ? 15.472 39.424 -15.456 1.00 30.09 300 THR A N 1
ATOM 2455 C CA . THR A 1 300 ? 14.953 38.139 -14.949 1.00 30.09 300 THR A CA 1
ATOM 2456 C C . THR A 1 300 ? 15.582 36.930 -15.653 1.00 30.09 300 THR A C 1
ATOM 2458 O O . THR A 1 300 ? 15.413 35.799 -15.211 1.00 30.09 300 THR A O 1
ATOM 2461 N N . ILE A 1 301 ? 16.374 37.152 -16.709 1.00 31.73 301 ILE A N 1
ATOM 2462 C CA . ILE A 1 301 ? 16.982 36.077 -17.511 1.00 31.73 301 ILE A CA 1
ATOM 2463 C C . ILE A 1 301 ? 18.245 35.472 -16.871 1.00 31.73 301 ILE A C 1
ATOM 2465 O O . ILE A 1 301 ? 18.677 34.408 -17.300 1.00 31.73 301 ILE A O 1
ATOM 2469 N N . GLN A 1 302 ? 18.818 36.065 -15.816 1.00 30.17 302 GLN A N 1
ATOM 2470 C CA . GLN A 1 302 ? 20.054 35.524 -15.229 1.00 30.17 302 GLN A CA 1
ATOM 2471 C C . GLN A 1 302 ? 19.955 34.853 -13.861 1.00 30.17 302 GLN A C 1
ATOM 2473 O O . GLN A 1 302 ? 20.926 34.201 -13.520 1.00 30.17 302 GLN A O 1
ATOM 2478 N N . ASN A 1 303 ? 18.844 34.908 -13.114 1.00 31.56 303 ASN A N 1
ATOM 2479 C CA . ASN A 1 303 ? 18.688 34.150 -11.854 1.00 31.56 303 ASN A CA 1
ATOM 2480 C C . ASN A 1 303 ? 17.226 34.178 -11.350 1.00 31.56 303 ASN A C 1
ATOM 2482 O O . ASN A 1 303 ? 16.903 35.049 -10.549 1.00 31.56 303 ASN A O 1
ATOM 2486 N N . SER A 1 304 ? 16.323 33.289 -11.803 1.00 27.11 304 SER A N 1
ATOM 2487 C CA . SER A 1 304 ? 14.987 33.066 -11.183 1.00 27.11 304 SER A CA 1
ATOM 2488 C C . SER A 1 304 ? 14.178 31.955 -11.901 1.00 27.11 304 SER A C 1
ATOM 2490 O O . SER A 1 304 ? 14.313 31.822 -13.120 1.00 27.11 304 SER A O 1
ATOM 2492 N N . PRO A 1 305 ? 13.326 31.158 -11.207 1.00 29.27 305 PRO A N 1
ATOM 2493 C CA . PRO A 1 305 ? 12.671 29.930 -11.703 1.00 29.27 305 PRO A CA 1
ATOM 2494 C C . PRO A 1 305 ? 11.482 30.161 -12.664 1.00 29.27 305 PRO A C 1
ATOM 2496 O O . PRO A 1 305 ? 10.431 29.527 -12.567 1.00 29.27 305 PRO A O 1
ATOM 2499 N N . PHE A 1 306 ? 11.643 31.032 -13.657 1.00 26.38 306 PHE A N 1
ATOM 2500 C CA . PHE A 1 306 ? 10.584 31.400 -14.604 1.00 26.38 306 PHE A CA 1
ATOM 2501 C C . PHE A 1 306 ? 10.361 30.417 -15.771 1.00 26.38 306 PHE A C 1
ATOM 2503 O O . PHE A 1 306 ? 9.619 30.714 -16.703 1.00 26.38 306 PHE A O 1
ATOM 2510 N N . CYS A 1 307 ? 10.898 29.194 -15.698 1.00 28.89 307 CYS A N 1
ATOM 2511 C CA . CYS A 1 307 ? 10.491 28.100 -16.596 1.00 28.89 307 CYS A CA 1
ATOM 2512 C C . CYS A 1 307 ? 9.103 27.511 -16.257 1.00 28.89 307 CYS A C 1
ATOM 2514 O O . CYS A 1 307 ? 8.625 26.618 -16.954 1.00 28.89 307 CYS A O 1
ATOM 2516 N N . PHE A 1 308 ? 8.433 27.999 -15.207 1.00 33.22 308 PHE A N 1
ATOM 2517 C CA . PHE A 1 308 ? 7.183 27.422 -14.705 1.00 33.22 308 PHE A CA 1
ATOM 2518 C C . PHE A 1 308 ? 5.932 27.798 -15.527 1.00 33.22 308 PHE A C 1
ATOM 2520 O O . PHE A 1 308 ? 4.960 27.044 -15.560 1.00 33.22 308 PHE A O 1
ATOM 2527 N N . PHE A 1 309 ? 5.948 28.920 -16.256 1.00 29.16 309 PHE A N 1
ATOM 2528 C CA . PHE A 1 309 ? 4.737 29.438 -16.912 1.00 29.16 309 PHE A CA 1
ATOM 2529 C C . PHE A 1 309 ? 4.401 28.812 -18.274 1.00 29.16 309 PHE A C 1
ATOM 2531 O O . PHE A 1 309 ? 3.247 28.870 -18.690 1.00 29.16 309 PHE A O 1
ATOM 2538 N N . ALA A 1 310 ? 5.335 28.115 -18.929 1.00 27.92 310 ALA A N 1
ATOM 2539 C CA . ALA A 1 310 ? 5.029 27.361 -20.153 1.00 27.92 310 ALA A CA 1
ATOM 2540 C C . ALA A 1 310 ? 4.237 26.058 -19.888 1.00 27.92 310 ALA A C 1
ATOM 2542 O O . ALA A 1 310 ? 3.694 25.465 -20.818 1.00 27.92 310 ALA A O 1
ATOM 2543 N N . ASN A 1 311 ? 4.135 25.617 -18.625 1.00 36.81 311 ASN A N 1
ATOM 2544 C CA . ASN A 1 311 ? 3.421 24.393 -18.243 1.00 36.81 311 ASN A CA 1
ATOM 2545 C C . ASN A 1 311 ? 1.966 24.623 -17.799 1.00 36.81 311 ASN A C 1
ATOM 2547 O O . ASN A 1 311 ? 1.160 23.693 -17.875 1.00 36.81 311 ASN A O 1
ATOM 2551 N N . LEU A 1 312 ? 1.583 25.844 -17.405 1.00 32.44 312 LEU A N 1
ATOM 2552 C CA . LEU A 1 312 ? 0.209 26.140 -16.972 1.00 32.44 312 LEU A CA 1
ATOM 2553 C C . LEU A 1 312 ? -0.815 26.079 -18.117 1.00 32.44 312 LEU A C 1
ATOM 2555 O O . LEU A 1 312 ? -1.946 25.647 -17.901 1.00 32.44 312 LEU A O 1
ATOM 2559 N N . THR A 1 313 ? -0.425 26.412 -19.349 1.00 31.19 313 THR A N 1
ATOM 2560 C CA . THR A 1 313 ? -1.285 26.266 -20.540 1.00 31.19 313 THR A CA 1
ATOM 2561 C C . THR A 1 313 ? -1.584 24.803 -20.872 1.00 31.19 313 THR A C 1
ATOM 2563 O O . THR A 1 313 ? -2.659 24.489 -21.378 1.00 31.19 313 THR A O 1
ATOM 2566 N N . THR A 1 314 ? -0.679 23.887 -20.525 1.00 37.78 314 THR A N 1
ATOM 2567 C CA . THR A 1 314 ? -0.880 22.441 -20.705 1.00 37.78 314 THR A CA 1
ATOM 2568 C C . THR A 1 314 ? -1.791 21.868 -19.615 1.00 37.78 314 THR A C 1
ATOM 2570 O O . THR A 1 314 ? -2.651 21.036 -19.899 1.00 37.78 314 THR A O 1
ATOM 2573 N N . TYR A 1 315 ? -1.671 22.371 -18.382 1.00 36.56 315 TYR A N 1
ATOM 2574 C CA . TYR A 1 315 ? -2.524 21.984 -17.253 1.00 36.56 315 TYR A CA 1
ATOM 2575 C C . TYR A 1 315 ? -3.973 22.469 -17.421 1.00 36.56 315 TYR A C 1
ATOM 2577 O O . TYR A 1 315 ? -4.918 21.720 -17.173 1.00 36.56 315 TYR A O 1
ATOM 2585 N N . ALA A 1 316 ? -4.160 23.688 -17.939 1.00 35.88 316 ALA A N 1
ATOM 2586 C CA . ALA A 1 316 ? -5.477 24.219 -18.281 1.00 35.88 316 ALA A CA 1
ATOM 2587 C C . ALA A 1 316 ? -6.147 23.423 -19.416 1.00 35.88 316 ALA A C 1
ATOM 2589 O O . ALA A 1 316 ? -7.342 23.151 -19.343 1.00 35.88 316 ALA A O 1
ATOM 2590 N N . HIS A 1 317 ? -5.393 22.970 -20.427 1.00 35.56 317 HIS A N 1
ATOM 2591 C CA . HIS A 1 317 ? -5.937 22.093 -21.470 1.00 35.56 317 HIS A CA 1
ATOM 2592 C C . HIS A 1 317 ? -6.325 20.702 -20.945 1.00 35.56 317 HIS A C 1
ATOM 2594 O O . HIS A 1 317 ? -7.354 20.177 -21.360 1.00 35.56 317 HIS A O 1
ATOM 2600 N N . LEU A 1 318 ? -5.577 20.126 -19.999 1.00 38.59 318 LEU A N 1
ATOM 2601 C CA . LEU A 1 318 ? -5.921 18.837 -19.382 1.00 38.59 318 LEU A CA 1
ATOM 2602 C C . LEU A 1 318 ? -7.165 18.929 -18.486 1.00 38.59 318 LEU A C 1
ATOM 2604 O O . LEU A 1 318 ? -8.030 18.062 -18.559 1.00 38.59 318 LEU A O 1
ATOM 2608 N N . GLN A 1 319 ? -7.314 20.012 -17.720 1.00 37.75 319 GLN A N 1
ATOM 2609 C CA . GLN A 1 319 ? -8.527 20.296 -16.939 1.00 37.75 319 GLN A CA 1
ATOM 2610 C C . GLN A 1 319 ? -9.753 20.554 -17.834 1.00 37.75 319 GLN A C 1
ATOM 2612 O O . GLN A 1 319 ? -10.865 20.157 -17.491 1.00 37.75 319 GLN A O 1
ATOM 2617 N N . VAL A 1 320 ? -9.564 21.167 -19.010 1.00 35.84 320 VAL A N 1
ATOM 2618 C CA . VAL A 1 320 ? -10.630 21.351 -20.010 1.00 35.84 320 VAL A CA 1
ATOM 2619 C C . VAL A 1 320 ? -11.010 20.028 -20.675 1.00 35.84 320 VAL A C 1
ATOM 2621 O O . VAL A 1 320 ? -12.197 19.793 -20.866 1.00 35.84 320 VAL A O 1
ATOM 2624 N N . ILE A 1 321 ? -10.062 19.134 -20.969 1.00 37.34 321 ILE A N 1
ATOM 2625 C CA . ILE A 1 321 ? -10.360 17.781 -21.473 1.00 37.34 321 ILE A CA 1
ATOM 2626 C C . ILE A 1 321 ? -11.108 16.964 -20.405 1.00 37.34 321 ILE A C 1
ATOM 2628 O O . ILE A 1 321 ? -12.115 16.336 -20.721 1.00 37.34 321 ILE A O 1
ATOM 2632 N N . TYR A 1 322 ? -10.697 17.059 -19.137 1.00 38.03 322 TYR A N 1
ATOM 2633 C CA . TYR A 1 322 ? -11.349 16.389 -18.005 1.00 38.03 322 TYR A CA 1
ATOM 2634 C C . TYR A 1 322 ? -12.786 16.884 -17.775 1.00 38.03 322 TYR A C 1
ATOM 2636 O O . TYR A 1 322 ? -13.707 16.080 -17.651 1.00 38.03 322 TYR A O 1
ATOM 2644 N N . ARG A 1 323 ? -13.007 18.208 -17.818 1.00 36.00 323 ARG A N 1
ATOM 2645 C CA . ARG A 1 323 ? -14.354 18.809 -17.745 1.00 36.00 323 ARG A CA 1
ATOM 2646 C C . ARG A 1 323 ? -15.200 18.554 -18.990 1.00 36.00 323 ARG A C 1
ATOM 2648 O O . ARG A 1 323 ? -16.421 18.505 -18.896 1.00 36.00 323 ARG A O 1
ATOM 2655 N N . SER A 1 324 ? -14.573 18.388 -20.154 1.00 33.00 324 SER A N 1
ATOM 2656 C CA . SER A 1 324 ? -15.278 18.027 -21.389 1.00 33.00 324 SER A CA 1
ATOM 2657 C C . SER A 1 324 ? -15.738 16.568 -21.357 1.00 33.00 324 SER A C 1
ATOM 2659 O O . SER A 1 324 ? -16.836 16.291 -21.815 1.00 33.00 324 SER A O 1
ATOM 2661 N N . ALA A 1 325 ? -14.972 15.657 -20.744 1.00 35.56 325 ALA A N 1
ATOM 2662 C CA . ALA A 1 325 ? -15.373 14.262 -20.546 1.00 35.56 325 ALA A CA 1
ATOM 2663 C C . ALA A 1 325 ? -16.571 14.115 -19.586 1.00 35.56 325 ALA A C 1
ATOM 2665 O O . ALA A 1 325 ? -17.442 13.282 -19.817 1.00 35.56 325 ALA A O 1
ATOM 2666 N N . THR A 1 326 ? -16.671 14.975 -18.566 1.00 36.69 326 THR A N 1
ATOM 2667 C CA . THR A 1 326 ? -17.844 15.053 -17.668 1.00 36.69 326 THR A CA 1
ATOM 2668 C C . THR A 1 326 ? -19.069 15.698 -18.328 1.00 36.69 326 THR A C 1
ATOM 2670 O O . THR A 1 326 ? -20.191 15.441 -17.908 1.00 36.69 326 THR A O 1
ATOM 2673 N N . LEU A 1 327 ? -18.878 16.518 -19.369 1.00 32.12 327 LEU A N 1
ATOM 2674 C CA . LEU A 1 327 ? -19.953 17.147 -20.154 1.00 32.12 327 LEU A CA 1
ATOM 2675 C C . LEU A 1 327 ? -20.395 16.318 -21.378 1.00 32.12 327 LEU A C 1
ATOM 2677 O O . LEU A 1 327 ? -21.364 16.697 -22.032 1.00 32.12 327 LEU A O 1
ATOM 2681 N N . MET A 1 328 ? -19.696 15.222 -21.702 1.00 30.20 328 MET A N 1
ATOM 2682 C CA . MET A 1 328 ? -19.933 14.392 -22.896 1.00 30.20 328 MET A CA 1
ATOM 2683 C C . MET A 1 328 ? -20.661 13.065 -22.627 1.00 30.20 328 MET A C 1
ATOM 2685 O O . MET A 1 328 ? -20.794 12.276 -23.557 1.00 30.20 328 MET A O 1
ATOM 2689 N N . ASP A 1 329 ? -21.159 12.819 -21.410 1.00 35.62 329 ASP A N 1
ATOM 2690 C CA . ASP A 1 329 ? -21.961 11.620 -21.087 1.00 35.62 329 ASP A CA 1
ATOM 2691 C C . ASP A 1 329 ? -21.243 10.295 -21.453 1.00 35.62 329 ASP A C 1
ATOM 2693 O O . ASP A 1 329 ? -21.836 9.330 -21.940 1.00 35.62 329 ASP A O 1
ATOM 2697 N N . LEU A 1 330 ? -19.916 10.260 -21.264 1.00 38.28 330 LEU A N 1
ATOM 2698 C CA . LEU A 1 330 ? -19.105 9.064 -21.500 1.00 38.28 330 LEU A CA 1
ATOM 2699 C C . LEU A 1 330 ? -19.400 8.005 -20.427 1.00 38.28 330 LEU A C 1
ATOM 2701 O O . LEU A 1 330 ? -19.538 8.326 -19.245 1.00 38.28 330 LEU A O 1
ATOM 2705 N N . LYS A 1 331 ? -19.493 6.733 -20.836 1.00 34.59 331 LYS A N 1
ATOM 2706 C CA . LYS A 1 331 ? -19.789 5.612 -19.928 1.00 34.59 331 LYS A CA 1
ATOM 2707 C C . LYS A 1 331 ? -18.649 5.433 -18.914 1.00 34.59 331 LYS A C 1
ATOM 2709 O O . LYS A 1 331 ? -17.502 5.742 -19.221 1.00 34.59 331 LYS A O 1
ATOM 2714 N N . ARG A 1 332 ? -18.949 4.897 -17.720 1.00 37.97 332 ARG A N 1
ATOM 2715 C CA . ARG A 1 332 ? -17.991 4.682 -16.604 1.00 37.97 332 ARG A CA 1
ATOM 2716 C C . ARG A 1 332 ? -16.678 4.010 -17.065 1.00 37.97 332 ARG A C 1
ATOM 2718 O O . ARG A 1 332 ? -15.603 4.466 -16.692 1.00 37.97 332 ARG A O 1
ATOM 2725 N N . ASP A 1 333 ? -16.757 3.046 -17.985 1.00 34.78 333 ASP A N 1
ATOM 2726 C CA . ASP A 1 333 ? -15.597 2.349 -18.577 1.00 34.78 333 ASP A CA 1
ATOM 2727 C C . ASP A 1 333 ? -14.637 3.270 -19.368 1.00 34.78 333 ASP A C 1
ATOM 2729 O O . ASP A 1 333 ? -13.422 3.037 -19.418 1.00 34.78 333 ASP A O 1
ATOM 2733 N N . ASP A 1 334 ? -15.155 4.341 -19.975 1.00 35.84 334 ASP A N 1
ATOM 2734 C CA . ASP A 1 334 ? -14.369 5.318 -20.735 1.00 35.84 334 ASP A CA 1
ATOM 2735 C C . ASP A 1 334 ? -13.613 6.281 -19.801 1.00 35.84 334 ASP A C 1
ATOM 2737 O O . ASP A 1 334 ? -12.517 6.740 -20.137 1.00 35.84 334 ASP A O 1
ATOM 2741 N N . GLN A 1 335 ? -14.150 6.547 -18.602 1.00 38.47 335 GLN A N 1
ATOM 2742 C CA . GLN A 1 335 ? -13.492 7.361 -17.572 1.00 38.47 335 GLN A CA 1
ATOM 2743 C C . GLN A 1 335 ? -12.308 6.615 -16.944 1.00 38.47 335 GLN A C 1
ATOM 2745 O O . GLN A 1 335 ? -11.207 7.166 -16.882 1.00 38.47 335 GLN A O 1
ATOM 2750 N N . THR A 1 336 ? -12.485 5.337 -16.591 1.00 40.38 336 THR A N 1
ATOM 2751 C CA . THR A 1 336 ? -11.400 4.463 -16.110 1.00 40.38 336 THR A CA 1
ATOM 2752 C C . THR A 1 336 ? -10.303 4.300 -17.169 1.00 40.38 336 THR A C 1
ATOM 2754 O O . THR A 1 336 ? -9.112 4.389 -16.865 1.00 40.38 336 THR A O 1
ATOM 2757 N N . SER A 1 337 ? -10.684 4.174 -18.446 1.00 38.56 337 SER A N 1
ATOM 2758 C CA . SER A 1 337 ? -9.734 4.097 -19.566 1.00 38.56 337 SER A CA 1
ATOM 2759 C C . SER A 1 337 ? -8.937 5.395 -19.767 1.00 38.56 337 SER A C 1
ATOM 2761 O O . SER A 1 337 ? -7.732 5.348 -20.030 1.00 38.56 337 SER A O 1
ATOM 2763 N N . ALA A 1 338 ? -9.575 6.562 -19.620 1.00 40.06 338 ALA A N 1
ATOM 2764 C CA . ALA A 1 338 ? -8.901 7.861 -19.674 1.00 40.06 338 ALA A CA 1
ATOM 2765 C C . ALA A 1 338 ? -7.959 8.069 -18.476 1.00 40.06 338 ALA A C 1
ATOM 2767 O O . ALA A 1 338 ? -6.851 8.585 -18.639 1.00 40.06 338 ALA A O 1
ATOM 2768 N N . PHE A 1 339 ? -8.366 7.620 -17.290 1.00 43.31 339 PHE A N 1
ATOM 2769 C CA . PHE A 1 339 ? -7.556 7.656 -16.080 1.00 43.31 339 PHE A CA 1
ATOM 2770 C C . PHE A 1 339 ? -6.297 6.789 -16.201 1.00 43.31 339 PHE A C 1
ATOM 2772 O O . PHE A 1 339 ? -5.187 7.270 -15.971 1.00 43.31 339 PHE A O 1
ATOM 2779 N N . ALA A 1 340 ? -6.445 5.548 -16.666 1.00 44.31 340 ALA A N 1
ATOM 2780 C CA . ALA A 1 340 ? -5.334 4.640 -16.931 1.00 44.31 340 ALA A CA 1
ATOM 2781 C C . ALA A 1 340 ? -4.373 5.166 -18.006 1.00 44.31 340 ALA A C 1
ATOM 2783 O O . ALA A 1 340 ? -3.152 5.099 -17.850 1.00 44.31 340 ALA A O 1
ATOM 2784 N N . TYR A 1 341 ? -4.911 5.762 -19.074 1.00 42.16 341 TYR A N 1
ATOM 2785 C CA . TYR A 1 341 ? -4.108 6.442 -20.087 1.00 42.16 341 TYR A CA 1
ATOM 2786 C C . TYR A 1 341 ? -3.273 7.575 -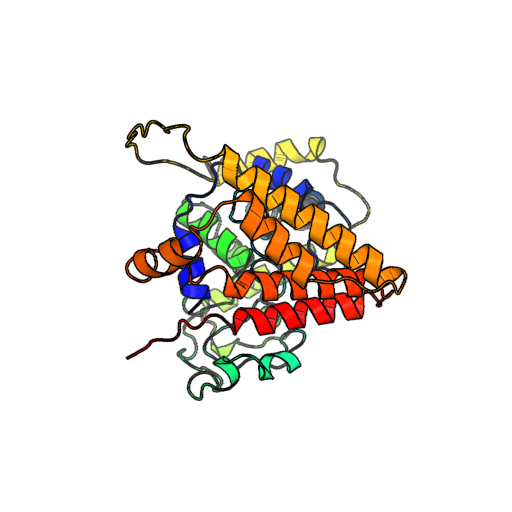19.473 1.00 42.16 341 TYR A C 1
ATOM 2788 O O . TYR A 1 341 ? -2.070 7.660 -19.715 1.00 42.16 341 TYR A O 1
ATOM 2796 N N . ILE A 1 342 ? -3.872 8.413 -18.623 1.00 43.06 342 ILE A N 1
ATOM 2797 C CA . ILE A 1 342 ? -3.169 9.491 -17.916 1.00 43.06 342 ILE A CA 1
ATOM 2798 C C . ILE A 1 342 ? -2.113 8.926 -16.952 1.00 43.06 342 ILE A C 1
ATOM 2800 O O . ILE A 1 342 ? -0.995 9.454 -16.931 1.00 43.06 342 ILE A O 1
ATOM 2804 N N . GLN A 1 343 ? -2.414 7.842 -16.219 1.00 48.09 343 GLN A N 1
ATOM 2805 C CA . GLN A 1 343 ? -1.444 7.187 -15.336 1.00 48.09 343 GLN A CA 1
ATOM 2806 C C . GLN A 1 343 ? -0.180 6.775 -16.088 1.00 48.09 343 GLN A C 1
ATOM 2808 O O . GLN A 1 343 ? 0.939 7.067 -15.657 1.00 48.09 343 GLN A O 1
ATOM 2813 N N . ILE A 1 344 ? -0.356 6.125 -1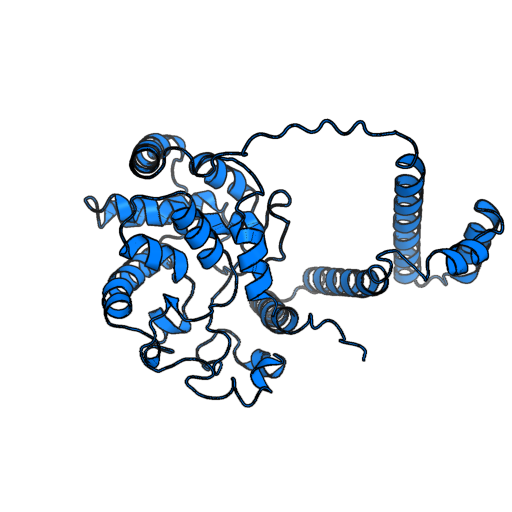7.236 1.00 45.94 344 ILE A N 1
ATOM 2814 C CA . ILE A 1 344 ? 0.749 5.558 -18.003 1.00 45.94 344 ILE A CA 1
ATOM 2815 C C . ILE A 1 344 ? 1.523 6.662 -18.746 1.00 45.94 344 ILE A C 1
ATOM 2817 O O . ILE A 1 344 ? 2.756 6.648 -18.775 1.00 45.94 344 ILE A O 1
ATOM 2821 N N . MET A 1 345 ? 0.825 7.679 -19.263 1.00 40.53 345 MET A N 1
ATOM 2822 C CA . MET A 1 345 ? 1.420 8.802 -19.999 1.00 40.53 345 MET A CA 1
ATOM 2823 C C . MET A 1 345 ? 2.209 9.779 -19.117 1.00 40.53 345 MET A C 1
ATOM 2825 O O . MET A 1 345 ? 3.249 10.292 -19.542 1.00 40.53 345 MET A O 1
ATOM 2829 N N . LEU A 1 346 ? 1.737 10.082 -17.902 1.00 42.22 346 LEU A N 1
ATOM 2830 C CA . LEU A 1 346 ? 2.373 11.085 -17.036 1.00 42.22 346 LEU A CA 1
ATOM 2831 C C . LEU A 1 346 ? 3.515 10.514 -16.190 1.00 42.22 346 LEU A C 1
ATOM 2833 O O . LEU A 1 346 ? 4.516 11.213 -15.993 1.00 42.22 346 LEU A O 1
ATOM 2837 N N . ARG A 1 347 ? 3.469 9.217 -15.842 1.00 44.66 347 ARG A N 1
ATOM 2838 C CA . ARG A 1 347 ? 4.642 8.485 -15.322 1.00 44.66 347 ARG A CA 1
ATOM 2839 C C . ARG A 1 347 ? 5.824 8.498 -16.316 1.00 44.66 347 ARG A C 1
ATOM 2841 O O . ARG A 1 347 ? 6.968 8.334 -15.893 1.00 44.66 347 ARG A O 1
ATOM 2848 N N . ALA A 1 348 ? 5.574 8.782 -17.602 1.00 37.69 348 ALA A N 1
ATOM 2849 C CA . ALA A 1 348 ? 6.571 8.829 -18.677 1.00 37.69 348 ALA A CA 1
ATOM 2850 C C . ALA A 1 348 ? 7.149 10.226 -19.015 1.00 37.69 348 ALA A C 1
ATOM 2852 O O . ALA A 1 348 ? 8.162 10.315 -19.709 1.00 37.69 348 ALA A O 1
ATOM 2853 N N . ARG A 1 349 ? 6.569 11.349 -18.557 1.00 35.59 349 ARG A N 1
ATOM 2854 C CA . ARG A 1 349 ? 6.984 12.699 -19.010 1.00 35.59 349 ARG A CA 1
ATOM 2855 C C . ARG A 1 349 ? 7.376 13.644 -17.881 1.00 35.59 349 ARG A C 1
ATOM 2857 O O . ARG A 1 349 ? 6.626 14.553 -17.584 1.00 35.59 349 ARG A O 1
ATOM 2864 N N . LEU A 1 350 ? 8.594 13.509 -17.345 1.00 30.78 350 LEU A N 1
ATOM 2865 C CA . LEU A 1 350 ? 9.388 14.638 -16.810 1.00 30.78 350 LEU A CA 1
ATOM 2866 C C . LEU A 1 350 ? 10.884 14.274 -16.852 1.00 30.78 350 LEU A C 1
ATOM 2868 O O . LEU A 1 350 ? 11.494 13.932 -15.833 1.00 30.78 350 LEU A O 1
ATOM 2872 N N . HIS A 1 351 ? 11.471 14.335 -18.048 1.00 26.52 351 HIS A N 1
ATOM 2873 C CA . HIS A 1 351 ? 12.914 14.512 -18.210 1.00 26.52 351 HIS A CA 1
ATOM 2874 C C . HIS A 1 351 ? 13.227 16.015 -18.145 1.00 26.52 351 HIS A C 1
ATOM 2876 O O . HIS A 1 351 ? 12.615 16.775 -18.900 1.00 26.52 351 HIS A O 1
ATOM 2882 N N . PRO A 1 352 ? 14.174 16.475 -17.309 1.00 29.41 352 PRO A N 1
ATOM 2883 C CA . PRO A 1 352 ? 14.806 17.757 -17.564 1.00 29.41 352 PRO A CA 1
ATOM 2884 C C . PRO A 1 352 ? 15.626 17.614 -18.851 1.00 29.41 352 PRO A C 1
ATOM 2886 O O . PRO A 1 352 ? 16.379 16.651 -19.005 1.00 29.41 352 PRO A O 1
ATOM 2889 N N . LYS A 1 353 ? 15.472 18.554 -19.789 1.00 26.28 353 LYS A N 1
ATOM 2890 C CA . LYS A 1 353 ? 16.463 18.736 -20.852 1.00 26.28 353 LYS A CA 1
ATOM 2891 C C . LYS A 1 353 ? 17.790 19.060 -20.166 1.00 26.28 353 LYS A C 1
ATOM 2893 O O . LYS A 1 353 ? 17.955 20.157 -19.647 1.00 26.28 353 LYS A O 1
ATOM 2898 N N . THR A 1 354 ? 18.714 18.109 -20.139 1.00 30.53 354 THR A N 1
ATOM 2899 C CA . THR A 1 354 ? 20.134 18.407 -19.968 1.00 30.53 354 THR A CA 1
ATOM 2900 C C . THR A 1 354 ? 20.577 19.151 -21.223 1.00 30.53 354 THR A C 1
ATOM 2902 O O . THR A 1 354 ? 20.691 18.550 -22.291 1.00 30.53 354 THR A O 1
ATOM 2905 N N . THR A 1 355 ? 20.736 20.467 -21.128 1.00 30.02 355 THR A N 1
ATOM 2906 C CA . THR A 1 355 ? 21.528 21.222 -22.102 1.00 30.02 355 THR A CA 1
ATOM 2907 C C . THR A 1 355 ? 23.005 21.056 -21.768 1.00 30.02 355 THR A C 1
ATOM 2909 O O . THR A 1 355 ? 23.369 21.039 -20.591 1.00 30.02 355 THR A O 1
ATOM 2912 N N . ALA A 1 356 ? 23.785 20.868 -22.832 1.00 28.59 356 ALA A N 1
ATOM 2913 C CA . ALA A 1 356 ? 25.241 20.811 -22.863 1.00 28.59 356 ALA A CA 1
ATOM 2914 C C . ALA A 1 356 ? 25.905 22.117 -22.409 1.00 28.59 356 ALA A C 1
ATOM 2916 O O . ALA A 1 356 ? 25.222 23.169 -22.468 1.00 28.59 356 ALA A O 1
#

Secondary structure (DSSP, 8-state):
-HHHHHHHHHTT--S----HHHHHHHGGG---TT-TT--S-HHHHHHHHHHHHHHH-TT-HHHHHHHHHTTGGGGGGSGGGT---GGGTSS---BSSSPPPTTSTTGGGGGGSGGGG-TTTSSSSTTSPTT--GGGS-BPPSHHHHHHHHHHHTT----HHHHHHHHHTT-HHHHTT-TTGGG--HHHHHHHHHHHHHHHHHHH---SS---HHHHHHHHHHHHHHH-S-SS----------PPP-SSHHHHHHHHHHHHHHHHHHHHHHHTT----HHHHHHHHHHHHTS-HHHHHHHHSSSS-GGGHHHHHHHHHHHHHHHHHHHTT--HHHHHHHHHHHHHHHTT--------

Radius of gyration: 24.39 Å; chains: 1; bounding box: 49×69×53 Å

pLDDT: mean 72.25, std 28.04, range [22.12, 98.69]

Sequence (356 aa):
MQVKRMREDYGKLDKVEMSIWECCELLNDVVDDSDPDLDEPQIEHLLQTAEAIRKDYPDEDWLHLTGLIHDLGKVLLHPSFGGLPQWAVVGDTFPLGCAFDESIVHHKYFEYNSDSKNSTYCTKNGIYSEGCGLDNVMISWGHDNYMYLVAKENGTTLPPAALFIIRYHSFYPLHKSGAYKHLMNEDDVENLKWLKIFNKYDLYSKSKVRIDVEKVKPYYLTLIEKVSTTLVRKLGSTVQRFEWSHANAGLEIVVIRELHQRASQFFFAKRIGAPYDMYEVRHKLESNYGGNFSRIEHRTIQNSPFCFFANLTTYAHLQVIYRSATLMDLKRDDQTSAFAYIQIMLRARLHPKTTA

Foldseek 3Di:
DVLVVVCVVLLVVPQDFAFLVVLLVVQQPPDQLLDPQDPHGVNQLLQLLLVVCCVVPVPPLLLSLLSNQLQSLQCCCPVSNPNDPSLLADAAKDFDQAADDPPHVPSVLLVLFPSCVPPQRDHLQRPHDFQQACVPTDMRHYSLCSSLSLLVVQPWPRDPLSSLLSNCLRNCCCLPVNGPNRNHHPVNVVSSVSNNVSNCSSNPSRDPDGDPCVVCVVVSVVSSVVTGPTSDDDPDDDDDDDDDDDDPPVPVVVVVVVVVVVVVVVVVCVVVVHDDDPVVVVVVVCVVPDDCPVVCVPPDVPDDDPVPVVCVVVVVVVVVVVVVCVVVPDDSVVSSSVSVSCSSNVVRDDDDPPDD

InterPro domains:
  IPR007828 Inositol oxygenase [PF05153] (3-228)
  IPR007828 Inositol oxygenase [PTHR12588] (3-228)

=== Feature glossary ===
The record interleaves many kinds of information about one protein. Here is each kind framed as the question it answers.

Q: What are the backbone torsion angles?
A: φ (phi) and ψ (psi) are the two rotatable backbone dihedrals per residue: φ is the C(i-1)–N–Cα–C torsion, ψ is the N–Cα–C–N(i+1) torsion, both in degrees on (−180°, 180°]. α-helical residues cluster near (−60°, −45°); β-strand residues near (−120°, +130°). A Ramachandran plot is simply a scatter of (φ, ψ) for every residue.

Q: What is the amino-acid chain?
A: This is the polypeptide sequence — one letter per residue, N-terminus first. Length ranges from a few dozen residues for small domains to over a thousand for large multi-domain proteins.

Q: How mobile is each atom in the crystal?
A: For experimental (PDB) structures, the B-factor (temperature factor) quantifies the positional spread of each atom in the crystal — a combination of thermal vibration and static disorder — in units of Å². High B-factors mark flexible loops or poorly resolved regions; low B-factors mark the rigid, well-ordered core.

Q: Are the domains correctly placed relative to each other?
A: Predicted Aligned Error (PAE) is an AlphaFold confidence matrix: entry (i, j) is the expected error in the position of residue j, in ångströms, when the prediction is superimposed on the true structure at residue i. Low PAE within a block of residues means that block is internally rigid and well-predicted; high PAE between two blocks means their relative placement is uncertain even if each block individually is confident.

Q: How confident is the AlphaFold model at each residue?
A: pLDDT is the predicted lDDT-Cα score: AlphaFold's confidence that the local environment of each residue (all inter-atomic distances within 15 Å) is correctly placed. It is a per-residue number between 0 and 100, with higher meaning more reliable.

Q: What family and function is it annotated with?
A: Functional annotations link the protein to curated databases. InterPro entries identify conserved domains and families by matching the sequence against member-database signatures (Pfam, PROSITE, CDD, …). Gene Ontology (GO) terms describe molecular function, biological process, and cellular component in a controlled vocabulary. CATH places the structure in a hierarchical fold classification (Class/Architecture/Topology/Homologous-superfamily). The organism is the source species.

Q: How big and how compact is the whole molecule?
A: Three whole-structure scalars: the radius of gyration (RMS distance of Cα from centroid, in Å), the count of Cα–Cα contacts (pairs closer than 8 Å and separated by more than four residues in sequence — i.e. tertiary, not local, contacts), and the bounding-box dimensions. Together they distinguish compact globular folds from extended fibres or disordered chains.

Q: What known structures does this most resemble?
A: The Foldseek neighbor list gives the closest experimentally determined structures in the PDB, ranked by structural alignment. TM-score near 1 means near-identical fold; near 0.3 means only rough topology match. This is how one finds what a novel AlphaFold prediction most resembles in the solved-structure universe.

Q: Which residues are buried vs exposed?
A: SASA measures how much of the protein is reachable by solvent. It is computed by rolling a water-sized probe over the atomic surface and summing the exposed area (Å²). Per-residue SASA distinguishes core (buried, low SASA) from surface (exposed, high SASA) residues; total SASA is a whole-molecule size measure.

Q: Which residues are in helices, strands, or loops?
A: Eight-state secondary structure (DSSP): H is the canonical α-helix, G the tighter 3₁₀-helix, I the wider π-helix; E/B are β-structure, T and S are turns and bends, and '-' is everything else. DSSP derives these from the pattern of main-chain N–H···O=C hydrogen bonds, not from the sequence.

Q: Where is each backbone atom in 3D?
A: Structure coordinates are given as an mmCIF _atom_site loop: one row per atom with element, residue name, chain id, sequence number, and x/y/z position in Å. Only the four main-chain atoms per residue are included here; side chains are omitted to keep the record compact.

Q: What if only a Cα trace is available?
A: Three-state secondary structure (P-SEA) collapses the eight DSSP classes into helix (a), strand (b), and coil (c). P-SEA assigns these from Cα geometry alone — distances and angles — without requiring backbone oxygens, so it works on any Cα trace.

Q: What do the rendered images show?
A: The six renders are orthographic views along the three Cartesian axes in both directions. Representation (cartoon, sticks, or surface) and color scheme (sequence-rainbow or by-chain) vary across proteins so the training set covers all the common visualization conventions.

Q: What does the local fold look like, residue by residue?
A: Foldseek's 3Di representation compresses backbone geometry into a per-residue letter drawn from a learned twenty-state alphabet. It captures the tertiary interaction pattern around each residue — which residues are packed against it in space, regardless of where they are in sequence.

Q: What do the diagnostic plots show?
A: The contact map is a binary N×N matrix image: pixel (i, j) is dark where Cα_i and Cα_j are within 8 Å and |i−j|>4. Because the |i−j|>4 filter removes local helical contacts, off-diagonal stripes parallel to the main diagonal indicate parallel β-sheets; stripes perpendicular to it indicate antiparallel β-sheets. The Ramachandran plot scatters every residue's (φ, ψ) pair against the sterically allowed regions. The PAE heatmap renders the predicted-aligned-error matrix.